Protein AF-K2FDL7-F1 (afdb_monomer_lite)

Organism: NCBI:txid1234023

Sequence (201 aa):
MDVLGNDSHKPDQVKKASNWLESILWTAKSRAAIILSDNFQSEIWYHGTPKIFDNFDVSKMNADNWVSKTSVLFFTRDKDFANDYTKINDFSLDELNEMWLRPNVRPVKLSYKNAWDFKKPEHRQLLFEKVLLSKFWNDPQDMPEAVRMTNMMLEHGSWRWIEPQFNFIKDLWFDAILFTEQWKENIAIFDDSQIKSIFSN

InterPro domains:
  IPR049522 ART-PolyVal-like domain [PF18760] (45-201)

Secondary structure (DSSP, 8-state):
-------TTHHHHHHHHHHHHHHHHHHHHHHH---------SS-EEEEEETT--S--TTGGGSSSSS-SS--EEEES-HHHHHHTTS-TTS-TTTTTSTTS-EEEEEEEE--S-EEETT-HHHHHHHHHHHHHHH-TT-SSSHHHHHHHHHHHHHTTBHHHHGGGHHHHHHTT-SEEEEEETTEEEEEES-GGGEEETT--

Foldseek 3Di:
DDDPPDPPPLPVVLVVLVVVLVVVLVVLVVVLPDDDDLPWDPAKKKAKDFPPCPALDLPVQCPDDDHDVASKGKIFSDQVVNQVVLPPPPDDPVVCPPNRSDIDMFIKTFDFDAAQELCDPVSLVQLLSLVCCVPPVPPPPCCPVVSVVLNVVSNQQECVSCVVRVVSSVVSSGQKYWGDDPNGIMMMGNDRVRIGTPPDD

pLDDT: mean 72.67, std 17.33, range [40.88, 95.62]

Radius of gyration: 20.98 Å; chains: 1; bounding box: 60×30×76 Å

Structure (mmCIF, N/CA/C/O backbone):
data_AF-K2FDL7-F1
#
_entry.id   AF-K2FDL7-F1
#
loop_
_atom_site.group_PDB
_atom_site.id
_atom_site.type_symbol
_atom_site.label_atom_id
_atom_site.label_alt_id
_atom_site.label_comp_id
_atom_site.label_asym_id
_atom_site.label_entity_id
_atom_site.label_seq_id
_atom_site.pdbx_PDB_ins_code
_atom_site.Cartn_x
_atom_site.Cartn_y
_atom_site.Cartn_z
_atom_site.occupancy
_atom_site.B_iso_or_equiv
_atom_site.auth_seq_id
_atom_site.auth_comp_id
_atom_site.auth_asym_id
_atom_site.auth_atom_id
_atom_site.pdbx_PDB_model_num
ATOM 1 N N . MET A 1 1 ? 21.419 -12.822 -53.078 1.00 41.38 1 MET A N 1
ATOM 2 C CA . MET A 1 1 ? 22.363 -11.879 -52.448 1.00 41.38 1 MET A CA 1
ATOM 3 C C . MET A 1 1 ? 21.817 -11.591 -51.072 1.00 41.38 1 MET A C 1
ATOM 5 O O . MET A 1 1 ? 20.805 -10.914 -50.956 1.00 41.38 1 MET A O 1
ATOM 9 N N . ASP A 1 2 ? 22.428 -12.235 -50.086 1.00 42.69 2 ASP A N 1
ATOM 10 C CA . ASP A 1 2 ? 22.115 -12.111 -48.670 1.00 42.69 2 ASP A CA 1
ATOM 11 C C . ASP A 1 2 ? 22.445 -10.712 -48.151 1.00 42.69 2 ASP A C 1
ATOM 13 O O . ASP A 1 2 ? 23.517 -10.178 -48.433 1.00 42.69 2 ASP A O 1
ATOM 17 N N . VAL A 1 3 ? 21.559 -10.167 -47.320 1.00 42.03 3 VAL A N 1
ATOM 18 C CA . VAL A 1 3 ? 21.929 -9.183 -46.297 1.00 42.03 3 VAL A CA 1
ATOM 19 C C . VAL A 1 3 ? 21.323 -9.668 -44.983 1.00 42.03 3 VAL A C 1
ATOM 21 O O . VAL A 1 3 ? 20.323 -9.150 -44.497 1.00 42.03 3 VAL A O 1
ATOM 24 N N . LEU A 1 4 ? 21.913 -10.726 -44.425 1.00 43.97 4 LEU A N 1
ATOM 25 C CA . LEU A 1 4 ? 21.738 -11.057 -43.015 1.00 43.97 4 LEU A CA 1
ATOM 26 C C . LEU A 1 4 ? 22.637 -10.106 -42.220 1.00 43.97 4 LEU A C 1
ATOM 28 O O . LEU A 1 4 ? 23.844 -10.314 -42.099 1.00 43.97 4 LEU A O 1
ATOM 32 N N . GLY A 1 5 ? 22.037 -9.013 -41.746 1.00 40.88 5 GLY A N 1
ATOM 33 C CA . GLY A 1 5 ? 22.653 -8.093 -40.799 1.00 40.88 5 GLY A CA 1
ATOM 34 C C . GLY A 1 5 ? 23.008 -8.843 -39.519 1.00 40.88 5 GLY A C 1
ATOM 35 O O . GLY A 1 5 ? 22.143 -9.365 -38.823 1.00 40.88 5 GLY A O 1
ATOM 36 N N . ASN A 1 6 ? 24.306 -8.937 -39.261 1.00 41.75 6 ASN A N 1
ATOM 37 C CA . ASN A 1 6 ? 24.894 -9.669 -38.154 1.00 41.75 6 ASN A CA 1
ATOM 38 C C . ASN A 1 6 ? 24.667 -8.890 -36.844 1.00 41.75 6 ASN A C 1
ATOM 40 O O . ASN A 1 6 ? 25.333 -7.890 -36.582 1.00 41.75 6 ASN A O 1
ATOM 44 N N . ASP A 1 7 ? 23.706 -9.336 -36.039 1.00 51.66 7 ASP A N 1
ATOM 45 C CA . ASP A 1 7 ? 23.207 -8.675 -34.824 1.00 51.66 7 ASP A CA 1
ATOM 46 C C . ASP A 1 7 ? 24.078 -9.002 -33.584 1.00 51.66 7 ASP A C 1
ATOM 48 O O . ASP A 1 7 ? 23.608 -9.388 -32.513 1.00 51.66 7 ASP A O 1
ATOM 52 N N . SER A 1 8 ? 25.401 -8.906 -33.743 1.00 47.59 8 SER A N 1
ATOM 53 C CA . SER A 1 8 ? 26.403 -9.390 -32.777 1.00 47.59 8 SER A CA 1
ATOM 54 C C . SER A 1 8 ? 26.629 -8.479 -31.559 1.00 47.59 8 SER A C 1
ATOM 56 O O . SER A 1 8 ? 27.447 -8.800 -30.702 1.00 47.59 8 SER A O 1
ATOM 58 N N . HIS A 1 9 ? 25.911 -7.356 -31.449 1.00 49.84 9 HIS A N 1
ATOM 59 C CA . HIS A 1 9 ? 26.095 -6.354 -30.384 1.00 49.84 9 HIS A CA 1
ATOM 60 C C . HIS A 1 9 ? 25.128 -6.497 -29.192 1.00 49.84 9 HIS A C 1
ATOM 62 O O . HIS A 1 9 ? 25.275 -5.801 -28.186 1.00 49.84 9 HIS A O 1
ATOM 68 N N . LYS A 1 10 ? 24.155 -7.411 -29.266 1.00 51.56 10 LYS A N 1
ATOM 69 C CA . LYS A 1 10 ? 23.151 -7.641 -28.210 1.00 51.56 10 LYS A CA 1
ATOM 70 C C . LYS A 1 10 ? 23.678 -8.338 -26.932 1.00 51.56 10 LYS A C 1
ATOM 72 O O . LYS A 1 10 ? 23.263 -7.932 -25.847 1.00 51.56 10 LYS A O 1
ATOM 77 N N . PRO A 1 11 ? 24.603 -9.322 -26.979 1.00 55.25 11 PRO A N 1
ATOM 78 C CA . PRO A 1 11 ? 24.988 -10.091 -25.784 1.00 55.25 11 PRO A CA 1
ATOM 79 C C . PRO A 1 11 ? 25.684 -9.269 -24.685 1.00 55.25 11 PRO A C 1
ATOM 81 O O . PRO A 1 11 ? 25.447 -9.483 -23.494 1.00 55.25 11 PRO A O 1
ATOM 84 N N . ASP A 1 12 ? 26.517 -8.298 -25.067 1.00 59.66 12 ASP A N 1
ATOM 85 C CA . ASP A 1 12 ? 27.322 -7.517 -24.117 1.00 59.66 12 ASP A CA 1
ATOM 86 C C . ASP A 1 12 ? 26.511 -6.456 -23.367 1.00 59.66 12 ASP A C 1
ATOM 88 O O . ASP A 1 12 ? 26.792 -6.164 -22.200 1.00 59.66 12 ASP A O 1
ATOM 92 N N . GLN A 1 13 ? 25.480 -5.894 -24.004 1.00 51.78 13 GLN A N 1
ATOM 93 C CA . GLN A 1 13 ? 24.564 -4.959 -23.348 1.00 51.78 13 GLN A CA 1
ATOM 94 C C . GLN A 1 13 ? 23.674 -5.679 -22.330 1.00 51.78 13 GLN A C 1
ATOM 96 O O . GLN A 1 13 ? 23.508 -5.196 -21.209 1.00 51.78 13 GLN A O 1
ATOM 101 N N . VAL A 1 14 ? 23.206 -6.882 -22.673 1.00 53.09 14 VAL A N 1
ATOM 102 C CA . VAL A 1 14 ? 22.419 -7.743 -21.779 1.00 53.09 14 VAL A CA 1
ATOM 103 C C . VAL A 1 14 ? 23.221 -8.136 -20.534 1.00 53.09 14 VAL A C 1
ATOM 105 O O . VAL A 1 14 ? 22.735 -8.017 -19.408 1.00 53.09 14 VAL A O 1
ATOM 108 N N . LYS A 1 15 ? 24.490 -8.530 -20.702 1.00 60.94 15 LYS A N 1
ATOM 109 C CA . LYS A 1 15 ? 25.363 -8.902 -19.579 1.00 60.94 15 LYS A CA 1
ATOM 110 C C . LYS A 1 15 ? 25.682 -7.719 -18.657 1.00 60.94 15 LYS A C 1
ATOM 112 O O . LYS A 1 15 ? 25.711 -7.880 -17.438 1.00 60.94 15 LYS A O 1
ATOM 117 N N . LYS A 1 16 ? 25.895 -6.521 -19.217 1.00 61.56 16 LYS A N 1
ATOM 118 C CA . LYS A 1 16 ? 26.116 -5.295 -18.428 1.00 61.56 16 LYS A CA 1
ATOM 119 C C . LYS A 1 16 ? 24.877 -4.892 -17.631 1.00 61.56 16 LYS A C 1
ATOM 121 O O . LYS A 1 16 ? 25.023 -4.577 -16.453 1.00 61.56 16 LYS A O 1
ATOM 126 N N . ALA A 1 17 ? 23.689 -4.956 -18.237 1.00 55.16 17 ALA A N 1
ATOM 127 C CA . ALA A 1 17 ? 22.432 -4.696 -17.540 1.00 55.16 17 ALA A CA 1
ATOM 128 C C . ALA A 1 17 ? 22.244 -5.678 -16.373 1.00 55.16 17 ALA A C 1
ATOM 130 O O . ALA A 1 17 ? 22.071 -5.249 -15.236 1.00 55.16 17 ALA A O 1
ATOM 131 N N . SER A 1 18 ? 22.398 -6.984 -16.625 1.00 58.03 18 SER A N 1
ATOM 132 C CA . SER A 1 18 ? 22.272 -8.027 -15.598 1.00 58.03 18 SER A CA 1
ATOM 133 C C . SER A 1 18 ? 23.229 -7.827 -14.414 1.00 58.03 18 SER A C 1
ATOM 135 O O . SER A 1 18 ? 22.808 -7.923 -13.267 1.00 58.03 18 SER A O 1
ATOM 137 N N . ASN A 1 19 ? 24.505 -7.516 -14.665 1.00 65.31 19 ASN A N 1
ATOM 138 C CA . ASN A 1 19 ? 25.492 -7.314 -13.596 1.00 65.31 19 ASN A CA 1
ATOM 139 C C . ASN A 1 19 ? 25.214 -6.052 -12.766 1.00 65.31 19 ASN A C 1
ATOM 141 O O . ASN A 1 19 ? 25.399 -6.045 -11.550 1.00 65.31 19 ASN A O 1
ATOM 145 N N . TRP A 1 20 ? 24.772 -4.979 -13.421 1.00 59.53 20 TRP A N 1
ATOM 146 C CA . TRP A 1 20 ? 24.376 -3.749 -12.744 1.00 59.53 20 TRP A CA 1
ATOM 147 C C . TRP A 1 20 ? 23.150 -3.976 -11.843 1.00 59.53 20 TRP A C 1
ATOM 149 O O . TRP A 1 20 ? 23.143 -3.543 -10.692 1.00 59.53 20 TRP A O 1
ATOM 159 N N . LEU A 1 21 ? 22.177 -4.765 -12.298 1.00 57.94 21 LEU A N 1
ATOM 160 C CA . LEU A 1 21 ? 21.000 -5.146 -11.513 1.00 57.94 21 LEU A CA 1
ATOM 161 C C . LEU A 1 21 ? 21.319 -6.006 -10.306 1.00 57.94 21 LEU A C 1
ATOM 163 O O . LEU A 1 21 ? 20.797 -5.743 -9.228 1.00 57.94 21 LEU A O 1
ATOM 167 N N . GLU A 1 22 ? 22.199 -6.991 -10.456 1.00 64.94 22 GLU A N 1
ATOM 168 C CA . GLU A 1 22 ? 22.668 -7.775 -9.314 1.00 64.94 22 GLU A CA 1
ATOM 169 C C . GLU A 1 22 ? 23.297 -6.866 -8.250 1.00 64.94 22 GLU A C 1
ATOM 171 O O . GLU A 1 22 ? 23.031 -7.033 -7.062 1.00 64.94 22 GLU A O 1
ATOM 176 N N . SER A 1 23 ? 24.035 -5.824 -8.654 1.00 63.81 23 SER A N 1
ATOM 177 C CA . SER A 1 23 ? 24.591 -4.849 -7.707 1.00 63.81 23 SER A CA 1
ATOM 178 C C . SER A 1 23 ? 23.522 -3.999 -7.001 1.00 63.81 23 SER A C 1
ATOM 180 O O . SER A 1 23 ? 23.633 -3.727 -5.801 1.00 63.81 23 SER A O 1
ATOM 182 N N . ILE A 1 24 ? 22.449 -3.628 -7.706 1.00 59.53 24 ILE A N 1
ATOM 183 C CA . ILE A 1 24 ? 21.331 -2.854 -7.150 1.00 59.53 24 ILE A CA 1
ATOM 184 C C . ILE A 1 24 ? 20.493 -3.718 -6.210 1.00 59.53 24 ILE A C 1
ATOM 186 O O . ILE A 1 24 ? 20.215 -3.309 -5.084 1.00 59.53 24 ILE A O 1
ATOM 190 N N . LEU A 1 25 ? 20.133 -4.929 -6.637 1.00 60.62 25 LEU A N 1
ATOM 191 C CA . LEU A 1 25 ? 19.381 -5.893 -5.839 1.00 60.62 25 LEU A CA 1
ATOM 192 C C . LEU A 1 25 ? 20.164 -6.309 -4.599 1.00 60.62 25 LEU A C 1
ATOM 194 O O . LEU A 1 25 ? 19.580 -6.417 -3.524 1.00 60.62 25 LEU A O 1
ATOM 198 N N . TRP A 1 26 ? 21.479 -6.494 -4.714 1.00 59.62 26 TRP A N 1
ATOM 199 C CA . TRP A 1 26 ? 22.345 -6.725 -3.564 1.00 59.62 26 TRP A CA 1
ATOM 200 C C . TRP A 1 26 ? 22.319 -5.534 -2.598 1.00 59.62 26 TRP A C 1
ATOM 202 O O . TRP A 1 26 ? 22.150 -5.725 -1.394 1.00 59.62 26 TRP A O 1
ATOM 212 N N . THR A 1 27 ? 22.387 -4.300 -3.104 1.00 56.34 27 THR A N 1
ATOM 213 C CA . THR A 1 27 ? 22.310 -3.084 -2.275 1.00 56.34 27 THR A CA 1
ATOM 214 C C . THR A 1 27 ? 20.944 -2.941 -1.589 1.00 56.34 27 THR A C 1
ATOM 216 O O . THR A 1 27 ? 20.883 -2.621 -0.402 1.00 56.34 27 THR A O 1
ATOM 219 N N . ALA A 1 28 ? 19.846 -3.227 -2.294 1.00 53.94 28 ALA A N 1
ATOM 220 C CA . ALA A 1 28 ? 18.489 -3.208 -1.747 1.00 53.94 28 ALA A CA 1
ATOM 221 C C . ALA A 1 28 ? 18.285 -4.300 -0.681 1.00 53.94 28 ALA A C 1
ATOM 223 O O . ALA A 1 28 ? 17.832 -4.003 0.424 1.00 53.94 28 ALA A O 1
ATOM 224 N N . LYS A 1 29 ? 18.722 -5.538 -0.955 1.00 55.38 29 LYS A N 1
ATOM 225 C CA . LYS A 1 29 ? 18.723 -6.651 0.013 1.00 55.38 29 LYS A CA 1
ATOM 226 C C . LYS A 1 29 ? 19.522 -6.316 1.270 1.00 55.38 29 LYS A C 1
ATOM 228 O O . LYS A 1 29 ? 19.072 -6.596 2.377 1.00 55.38 29 LYS A O 1
ATOM 233 N N . SER A 1 30 ? 20.675 -5.670 1.107 1.00 53.66 30 SER A N 1
ATOM 234 C CA . SER A 1 30 ? 21.537 -5.257 2.222 1.00 53.66 30 SER A CA 1
ATOM 235 C C . SER A 1 30 ? 20.867 -4.218 3.128 1.00 53.66 30 SER A C 1
ATOM 237 O O . SER A 1 30 ? 21.179 -4.150 4.313 1.00 53.66 30 SER A O 1
ATOM 239 N N . ARG A 1 31 ? 19.926 -3.426 2.595 1.00 50.62 31 ARG A N 1
ATOM 240 C CA . ARG A 1 31 ? 19.127 -2.458 3.366 1.00 50.62 31 ARG A CA 1
ATOM 241 C C . ARG A 1 31 ? 17.878 -3.077 4.001 1.00 50.62 31 ARG A C 1
ATOM 243 O O . ARG A 1 31 ? 17.450 -2.605 5.047 1.00 50.62 31 ARG A O 1
ATOM 250 N N . ALA A 1 32 ? 17.322 -4.131 3.401 1.00 48.72 32 ALA A N 1
ATOM 251 C CA . ALA A 1 32 ? 16.136 -4.832 3.900 1.00 48.72 32 ALA A CA 1
ATOM 252 C C . ALA A 1 32 ? 16.423 -5.774 5.089 1.00 48.72 32 ALA A C 1
ATOM 254 O O . ALA A 1 32 ? 15.502 -6.161 5.807 1.00 48.72 32 ALA A O 1
ATOM 255 N N . ALA A 1 33 ? 17.689 -6.126 5.340 1.00 42.91 33 ALA A N 1
ATOM 256 C CA . ALA A 1 33 ? 18.106 -6.962 6.465 1.00 42.91 33 ALA A CA 1
ATOM 257 C C . ALA A 1 33 ? 18.072 -6.203 7.813 1.00 42.91 33 ALA A C 1
ATOM 259 O O . ALA A 1 33 ? 19.100 -5.998 8.454 1.00 42.91 33 ALA A O 1
ATOM 260 N N . ILE A 1 34 ? 16.882 -5.789 8.263 1.00 43.78 34 ILE A N 1
ATOM 261 C CA . ILE A 1 34 ? 16.639 -5.301 9.628 1.00 43.78 34 ILE A CA 1
ATOM 262 C C . ILE A 1 34 ? 15.552 -6.165 10.285 1.00 43.78 34 ILE A C 1
ATOM 264 O O . ILE A 1 34 ? 14.355 -6.060 10.007 1.00 43.78 34 ILE A O 1
ATOM 268 N N . ILE A 1 35 ? 16.028 -7.025 11.186 1.00 47.72 35 ILE A N 1
ATOM 269 C CA . ILE A 1 35 ? 15.335 -8.058 11.971 1.00 47.72 35 ILE A CA 1
ATOM 270 C C . ILE A 1 35 ? 14.056 -7.542 12.651 1.00 47.72 35 ILE A C 1
ATOM 272 O O . ILE A 1 35 ? 14.032 -6.442 13.203 1.00 47.72 35 ILE A O 1
ATOM 276 N N . LEU A 1 36 ? 12.988 -8.346 12.564 1.00 41.00 36 LEU A N 1
ATOM 277 C CA . LEU A 1 36 ? 11.640 -8.198 13.139 1.00 41.00 36 LEU A CA 1
ATOM 278 C C . LEU A 1 36 ? 11.663 -7.729 14.607 1.00 41.00 36 LEU A C 1
ATOM 280 O O . LEU A 1 36 ? 12.197 -8.407 15.477 1.00 41.00 36 LEU A O 1
ATOM 284 N N . SER A 1 37 ? 11.065 -6.568 14.862 1.00 44.28 37 SER A N 1
ATOM 285 C CA . SER A 1 37 ? 10.630 -6.136 16.191 1.00 44.28 37 SER A CA 1
ATOM 286 C C . SER A 1 37 ? 9.209 -5.604 16.027 1.00 44.28 37 SER A C 1
ATOM 288 O O . SER A 1 37 ? 8.916 -5.016 14.982 1.00 44.28 37 SER A O 1
ATOM 290 N N . ASP A 1 38 ? 8.356 -5.810 17.031 1.00 53.94 38 ASP A N 1
ATOM 291 C CA . ASP A 1 38 ? 6.939 -5.410 17.080 1.00 53.94 38 ASP A CA 1
ATOM 292 C C . ASP A 1 38 ? 6.757 -3.880 17.135 1.00 53.94 38 ASP A C 1
ATOM 294 O O . ASP A 1 38 ? 6.169 -3.312 18.055 1.00 53.94 38 ASP A O 1
ATOM 298 N N . ASN A 1 39 ? 7.287 -3.172 16.142 1.00 67.56 39 ASN A N 1
ATOM 299 C CA . ASN A 1 39 ? 7.226 -1.723 16.043 1.00 67.56 39 ASN A CA 1
ATOM 300 C C . ASN A 1 39 ? 5.982 -1.348 15.241 1.00 67.56 39 ASN A C 1
ATOM 302 O O . ASN A 1 39 ? 6.061 -0.956 14.075 1.00 67.56 39 ASN A O 1
ATOM 306 N N . PHE A 1 40 ? 4.811 -1.529 15.848 1.00 75.56 40 PHE A N 1
ATOM 307 C CA . PHE A 1 40 ? 3.584 -0.960 15.306 1.00 75.56 40 PHE A CA 1
ATOM 308 C C . PHE A 1 40 ? 3.697 0.564 15.294 1.00 75.56 40 PHE A C 1
ATOM 310 O O . PHE A 1 40 ? 4.083 1.181 16.290 1.00 75.56 40 PHE A O 1
ATOM 317 N N . GLN A 1 41 ? 3.338 1.167 14.165 1.00 80.75 41 GLN A N 1
ATOM 318 C CA . GLN A 1 41 ? 3.227 2.611 14.040 1.00 80.75 41 GLN A CA 1
ATOM 319 C C . GLN A 1 41 ? 2.191 3.125 15.053 1.00 80.75 41 GLN A C 1
ATOM 321 O O . GLN A 1 41 ? 1.204 2.452 15.367 1.00 80.75 41 GLN A O 1
ATOM 326 N N . SER A 1 42 ? 2.423 4.322 15.597 1.00 80.50 42 SER A N 1
ATOM 327 C CA . SER A 1 42 ? 1.514 4.940 16.575 1.00 80.50 42 SER A CA 1
ATOM 328 C C . SER A 1 42 ? 0.179 5.361 15.958 1.00 80.50 42 SER A C 1
ATOM 330 O O . SER A 1 42 ? -0.820 5.489 16.666 1.00 80.50 42 SER A O 1
ATOM 332 N N . GLU A 1 43 ? 0.172 5.570 14.646 1.00 89.38 43 GLU A N 1
ATOM 333 C CA . GLU A 1 43 ? -0.977 6.014 13.874 1.00 89.38 43 GLU A CA 1
ATOM 334 C C . GLU A 1 43 ? -2.069 4.944 13.785 1.00 89.38 43 GLU A C 1
ATOM 336 O O . GLU A 1 43 ? -1.798 3.748 13.651 1.00 89.38 43 GLU A O 1
ATOM 341 N N . ILE A 1 44 ? -3.322 5.402 13.813 1.00 92.25 44 ILE A N 1
ATOM 342 C CA . ILE A 1 44 ? -4.494 4.557 13.589 1.00 92.25 44 ILE A CA 1
ATOM 343 C C . ILE A 1 44 ? -4.857 4.615 12.111 1.00 92.25 44 ILE A C 1
ATOM 345 O O . ILE A 1 44 ? -5.002 5.692 11.532 1.00 92.25 44 ILE A O 1
ATOM 349 N N . TRP A 1 45 ? -5.052 3.436 11.541 1.00 94.88 45 TRP A N 1
ATOM 350 C CA . TRP A 1 45 ? -5.514 3.230 10.180 1.00 94.88 45 TRP A CA 1
ATOM 351 C C . TRP A 1 45 ? -6.869 2.529 10.188 1.00 94.88 45 TRP A C 1
ATOM 353 O O . TRP A 1 45 ? -7.250 1.915 11.182 1.00 94.88 45 TRP A O 1
ATOM 363 N N . TYR A 1 46 ? -7.598 2.604 9.083 1.00 93.56 46 TYR A N 1
ATOM 364 C CA . TYR A 1 46 ? -8.934 2.041 8.940 1.00 93.56 46 TYR A CA 1
ATOM 365 C C . TYR A 1 46 ? -8.996 1.105 7.740 1.00 93.56 46 TYR A C 1
ATOM 367 O O . TYR A 1 46 ? -8.556 1.461 6.648 1.00 93.56 46 TYR A O 1
ATOM 375 N N . HIS A 1 47 ? -9.583 -0.070 7.950 1.00 91.00 47 HIS A N 1
ATOM 376 C CA . HIS A 1 47 ? -9.938 -1.014 6.897 1.00 91.00 47 HIS A CA 1
ATOM 377 C C . HIS A 1 47 ? -11.455 -1.113 6.780 1.00 91.00 47 HIS A C 1
ATOM 379 O O . HIS A 1 47 ? -12.139 -1.329 7.784 1.00 91.00 47 HIS A O 1
ATOM 385 N N . GLY A 1 48 ? -11.971 -0.960 5.565 1.00 85.81 48 GLY A N 1
ATOM 386 C CA . GLY A 1 48 ? -13.365 -1.236 5.250 1.00 85.81 48 GLY A CA 1
ATOM 387 C C . GLY A 1 48 ? -13.544 -2.705 4.878 1.00 85.81 48 GLY A C 1
ATOM 388 O O . GLY A 1 48 ? -12.873 -3.191 3.976 1.00 85.81 48 GLY A O 1
ATOM 389 N N . THR A 1 49 ? -14.443 -3.414 5.558 1.00 76.06 49 THR A N 1
ATOM 390 C CA . THR A 1 49 ? -14.741 -4.822 5.277 1.00 76.06 49 THR A CA 1
ATOM 391 C C . THR A 1 49 ? -16.199 -5.173 5.604 1.00 76.06 49 THR A C 1
ATOM 393 O O . THR A 1 49 ? -16.826 -4.466 6.397 1.00 76.06 49 THR A O 1
ATOM 396 N N . PRO A 1 50 ? -16.786 -6.241 5.038 1.00 67.12 50 PRO A N 1
ATOM 397 C CA . PRO A 1 50 ? -18.056 -6.781 5.519 1.00 67.12 50 PRO A CA 1
ATOM 398 C C . PRO A 1 50 ? -17.935 -7.345 6.942 1.00 67.12 50 PRO A C 1
ATOM 400 O O . PRO A 1 50 ? -16.877 -7.813 7.363 1.00 67.12 50 PRO A O 1
ATOM 403 N N . LYS A 1 51 ? -19.039 -7.366 7.696 1.00 65.00 51 LYS A N 1
ATOM 404 C CA . LYS A 1 51 ? -19.055 -7.819 9.100 1.00 65.00 51 LYS A CA 1
ATOM 405 C C . LYS A 1 51 ? -18.506 -9.241 9.326 1.00 65.00 51 LYS A C 1
ATOM 407 O O . LYS A 1 51 ? -17.985 -9.496 10.404 1.00 65.00 51 LYS A O 1
ATOM 412 N N . ILE A 1 52 ? -18.606 -10.138 8.343 1.00 60.41 52 ILE A N 1
ATOM 413 C CA . ILE A 1 52 ? -18.128 -11.534 8.436 1.00 60.41 52 ILE A CA 1
ATOM 414 C C . ILE A 1 52 ? -16.604 -11.696 8.371 1.00 60.41 52 ILE A C 1
ATOM 416 O O . ILE A 1 52 ? -16.089 -12.776 8.658 1.00 60.41 52 ILE A O 1
ATOM 420 N N . PHE A 1 53 ? -15.870 -10.647 8.003 1.00 61.81 53 PHE A N 1
ATOM 421 C CA . PHE A 1 53 ? -14.412 -10.675 7.998 1.00 61.81 53 PHE A CA 1
ATOM 422 C C . PHE A 1 53 ? -13.888 -10.401 9.409 1.00 61.81 53 PHE A C 1
ATOM 424 O O . PHE A 1 53 ? -13.542 -9.276 9.778 1.00 61.81 53 PHE A O 1
ATOM 431 N N . ASP A 1 54 ? -13.877 -11.456 10.230 1.00 60.25 54 ASP A N 1
ATOM 432 C CA . ASP A 1 54 ? -13.451 -11.356 11.625 1.00 60.25 54 ASP A CA 1
ATOM 433 C C . ASP A 1 54 ? -11.936 -11.308 11.806 1.00 60.25 54 ASP A C 1
ATOM 435 O O . ASP A 1 54 ? -11.466 -10.673 12.752 1.00 60.25 54 ASP A O 1
ATOM 439 N N . ASN A 1 55 ? -11.177 -11.854 10.857 1.00 65.75 55 ASN A N 1
ATOM 440 C CA . ASN A 1 55 ? -9.720 -11.837 10.867 1.00 65.75 55 ASN A CA 1
ATOM 441 C C . ASN A 1 55 ? -9.189 -11.215 9.574 1.00 65.75 55 ASN A C 1
ATOM 443 O O . ASN A 1 55 ? -9.735 -11.446 8.495 1.00 65.75 55 ASN A O 1
ATOM 447 N N . PHE A 1 56 ? -8.112 -10.439 9.692 1.00 70.94 56 PHE A N 1
ATOM 448 C CA . PHE A 1 56 ? -7.271 -10.074 8.557 1.00 70.94 56 PHE A CA 1
ATOM 449 C C . PHE A 1 56 ? -6.558 -11.356 8.129 1.00 70.94 56 PHE A C 1
ATOM 451 O O . PHE A 1 56 ? -5.532 -11.687 8.692 1.00 70.94 56 PHE A O 1
ATOM 458 N N . ASP A 1 57 ? -7.176 -12.152 7.263 1.00 68.12 57 ASP A N 1
ATOM 459 C CA . ASP A 1 57 ? -6.590 -13.396 6.764 1.00 68.12 57 ASP A CA 1
ATOM 460 C C . ASP A 1 57 ? -6.444 -13.264 5.252 1.00 68.12 57 ASP A C 1
ATOM 462 O O . ASP A 1 57 ? -7.379 -13.520 4.484 1.00 68.12 57 ASP A O 1
ATOM 466 N N . VAL A 1 58 ? -5.263 -12.809 4.829 1.00 63.28 58 VAL A N 1
ATOM 467 C CA . VAL A 1 58 ? -4.955 -12.589 3.406 1.00 63.28 58 VAL A CA 1
ATOM 468 C C . VAL A 1 58 ? -4.925 -13.890 2.610 1.00 63.28 58 VAL A C 1
ATOM 470 O O . VAL A 1 58 ? -5.077 -13.867 1.388 1.00 63.28 58 VAL A O 1
ATOM 473 N N . SER A 1 59 ? -4.747 -15.034 3.281 1.00 59.72 59 SER A N 1
ATOM 474 C CA . SER A 1 59 ? -4.694 -16.347 2.636 1.00 59.72 59 SER A CA 1
ATOM 475 C C . SER A 1 59 ? -6.079 -16.831 2.198 1.00 59.72 59 SER A C 1
ATOM 477 O O . SER A 1 59 ? -6.208 -17.492 1.167 1.00 59.72 59 SER A O 1
ATOM 479 N N . LYS A 1 60 ? -7.130 -16.431 2.926 1.00 54.41 60 LYS A N 1
ATOM 480 C CA . LYS A 1 60 ? -8.531 -16.767 2.622 1.00 54.41 60 LYS A CA 1
ATOM 481 C C . LYS A 1 60 ? -9.173 -15.884 1.555 1.00 54.41 60 LYS A C 1
ATOM 483 O O . LYS A 1 60 ? -10.248 -16.221 1.069 1.00 54.41 60 LYS A O 1
ATOM 488 N N . MET A 1 61 ? -8.518 -14.796 1.148 1.00 54.72 61 MET A N 1
ATOM 489 C CA . MET A 1 61 ? -8.999 -13.916 0.072 1.00 54.72 61 MET A CA 1
ATOM 490 C C . MET A 1 61 ? -8.790 -14.497 -1.343 1.00 54.72 61 MET A C 1
ATOM 492 O O . MET A 1 61 ? -9.237 -13.900 -2.314 1.00 54.72 61 MET A O 1
ATOM 496 N N . ASN A 1 62 ? -8.164 -15.674 -1.476 1.00 46.53 62 ASN A N 1
ATOM 497 C CA . ASN A 1 62 ? -7.822 -16.305 -2.761 1.00 46.53 62 ASN A CA 1
ATOM 498 C C . ASN A 1 62 ? -8.866 -17.300 -3.318 1.00 46.53 62 ASN A C 1
ATOM 500 O O . ASN A 1 62 ? -8.530 -18.114 -4.176 1.00 46.53 62 ASN A O 1
ATOM 504 N N . ALA A 1 63 ? -10.122 -17.263 -2.870 1.00 42.00 63 ALA A N 1
ATOM 505 C CA . ALA A 1 63 ? -11.144 -18.204 -3.331 1.00 42.00 63 ALA A CA 1
ATOM 506 C C . ALA A 1 63 ? -12.125 -17.547 -4.320 1.00 42.00 63 ALA A C 1
ATOM 508 O O . ALA A 1 63 ? -13.132 -16.962 -3.934 1.00 42.00 63 ALA A O 1
ATOM 509 N N . ASP A 1 64 ? -11.794 -17.665 -5.605 1.00 44.31 64 ASP A N 1
ATOM 510 C CA . ASP A 1 64 ? -12.683 -17.663 -6.778 1.00 44.31 64 ASP A CA 1
ATOM 511 C C . ASP A 1 64 ? -13.609 -16.479 -7.074 1.00 44.31 64 ASP A C 1
ATOM 513 O O . ASP A 1 64 ? -14.158 -16.455 -8.171 1.00 44.31 64 ASP A O 1
ATOM 517 N N . ASN A 1 65 ? -13.778 -15.475 -6.214 1.00 45.59 65 ASN A N 1
ATOM 518 C CA . ASN A 1 65 ? -14.740 -14.413 -6.490 1.00 45.59 65 ASN A CA 1
ATOM 519 C C . ASN A 1 65 ? -14.401 -13.088 -5.771 1.00 45.59 65 ASN A C 1
ATOM 521 O O . ASN A 1 65 ? -14.463 -12.982 -4.552 1.00 45.59 65 ASN A O 1
ATOM 525 N N . TRP A 1 66 ? -14.117 -12.061 -6.583 1.00 41.44 66 TRP A N 1
ATOM 526 C CA . TRP A 1 66 ? -14.277 -10.621 -6.301 1.00 41.44 66 TRP A CA 1
ATOM 527 C C . TRP A 1 66 ? -13.225 -9.845 -5.497 1.00 41.44 66 TRP A C 1
ATOM 529 O O . TRP A 1 66 ? -13.301 -8.618 -5.482 1.00 41.44 66 TRP A O 1
ATOM 539 N N . VAL A 1 67 ? -12.194 -10.470 -4.931 1.00 43.81 67 VAL A N 1
ATOM 540 C CA . VAL A 1 67 ? -11.073 -9.729 -4.318 1.00 43.81 67 VAL A CA 1
ATOM 541 C C . VAL A 1 67 ? -9.783 -10.119 -5.026 1.00 43.81 67 VAL A C 1
ATOM 543 O O . VAL A 1 67 ? -9.601 -11.275 -5.401 1.00 43.81 67 VAL A O 1
ATOM 546 N N . SER A 1 68 ? -8.962 -9.118 -5.340 1.00 46.41 68 SER A N 1
ATOM 547 C CA . SER A 1 68 ? -7.807 -9.203 -6.232 1.00 46.41 68 SER A CA 1
ATOM 548 C C . SER A 1 68 ? -6.972 -10.469 -5.998 1.00 46.41 68 SER A C 1
ATOM 550 O O . SER A 1 68 ? -6.735 -10.877 -4.864 1.00 46.41 68 SER A O 1
ATOM 552 N N . LYS A 1 69 ? -6.433 -11.058 -7.078 1.00 48.69 69 LYS A N 1
ATOM 553 C CA . LYS A 1 69 ? -5.453 -12.176 -7.060 1.00 48.69 69 LYS A CA 1
ATOM 554 C C . LYS A 1 69 ? -4.143 -11.845 -6.314 1.00 48.69 69 LYS A C 1
ATOM 556 O O . LYS A 1 69 ? -3.123 -12.510 -6.489 1.00 48.69 69 LYS A O 1
ATOM 561 N N . THR A 1 70 ? -4.130 -10.760 -5.558 1.00 56.12 70 THR A N 1
ATOM 562 C CA . THR A 1 70 ? -3.005 -10.194 -4.851 1.00 56.12 70 THR A CA 1
ATOM 563 C C . THR A 1 70 ? -3.339 -10.204 -3.364 1.00 56.12 70 THR A C 1
ATOM 565 O O . THR A 1 70 ? -4.212 -9.481 -2.902 1.00 56.12 70 THR A O 1
ATOM 568 N N . SER A 1 71 ? -2.636 -11.046 -2.606 1.00 70.75 71 SER A N 1
ATOM 569 C CA . SER A 1 71 ? -2.729 -11.129 -1.143 1.00 70.75 71 SER A CA 1
ATOM 570 C C . SER A 1 71 ? -2.213 -9.834 -0.506 1.00 70.75 71 SER A C 1
ATOM 572 O O . SER A 1 71 ? -1.031 -9.748 -0.152 1.00 70.75 71 SER A O 1
ATOM 574 N N . VAL A 1 72 ? -3.056 -8.798 -0.477 1.00 83.00 72 VAL A N 1
ATOM 575 C CA . VAL A 1 72 ? -2.778 -7.478 0.098 1.00 83.00 72 VAL A CA 1
ATOM 576 C C . VA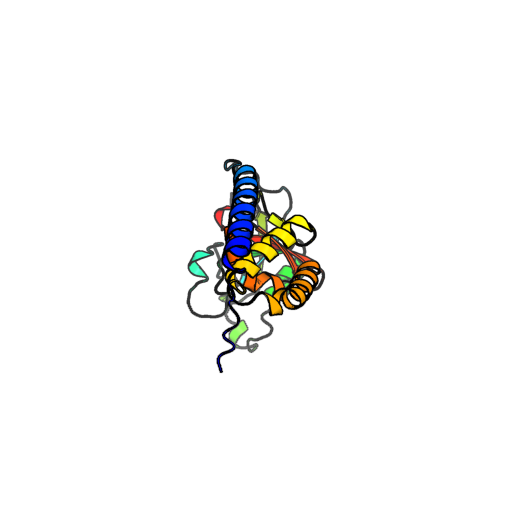L A 1 72 ? -4.024 -6.950 0.814 1.00 83.00 72 VAL A C 1
ATOM 578 O O . VAL A 1 72 ? -5.146 -7.180 0.367 1.00 83.00 72 VAL A O 1
ATOM 581 N N . LEU A 1 73 ? -3.835 -6.219 1.911 1.00 87.94 73 LEU A N 1
ATOM 582 C CA . LEU A 1 73 ? -4.910 -5.547 2.644 1.00 87.94 73 LEU A CA 1
ATOM 583 C C . LEU A 1 73 ? -4.744 -4.041 2.586 1.00 87.94 73 LEU A C 1
ATOM 585 O O . LEU A 1 73 ? -3.636 -3.527 2.695 1.00 87.94 73 LEU A O 1
ATOM 589 N N . PHE A 1 74 ? -5.863 -3.345 2.455 1.00 90.00 74 PHE A N 1
ATOM 590 C CA . PHE A 1 74 ? -5.911 -1.919 2.178 1.00 90.00 74 PHE A CA 1
ATOM 591 C C . PHE A 1 74 ? -6.313 -1.138 3.408 1.00 90.00 74 PHE A C 1
ATOM 593 O O . PHE A 1 74 ? -7.288 -1.485 4.079 1.00 90.00 74 PHE A O 1
ATOM 600 N N . PHE A 1 75 ? -5.619 -0.037 3.647 1.00 93.75 75 PHE A N 1
ATOM 601 C CA . PHE A 1 75 ? -5.888 0.824 4.777 1.00 93.75 75 PHE A CA 1
ATOM 602 C C . PHE A 1 75 ? -5.794 2.290 4.392 1.00 93.75 75 PHE A C 1
ATOM 604 O O . PHE A 1 75 ? -4.981 2.700 3.564 1.00 93.75 75 PHE A O 1
ATOM 611 N N . THR A 1 76 ? -6.605 3.094 5.061 1.00 94.81 76 THR A N 1
ATOM 612 C CA . THR A 1 76 ? -6.630 4.545 4.911 1.00 94.81 76 THR A CA 1
ATOM 613 C C . THR A 1 76 ? -6.590 5.213 6.278 1.00 94.81 76 THR A C 1
ATOM 615 O O . THR A 1 76 ? -6.995 4.621 7.279 1.00 94.81 76 THR A O 1
ATOM 618 N N . ARG A 1 77 ? -6.122 6.459 6.345 1.00 94.31 77 ARG A N 1
ATOM 619 C CA . ARG A 1 77 ? -6.282 7.288 7.552 1.00 94.31 77 ARG A CA 1
ATOM 620 C C . ARG A 1 77 ? -7.666 7.936 7.631 1.00 94.31 77 ARG A C 1
ATOM 622 O O . ARG A 1 77 ? -8.045 8.442 8.684 1.00 94.31 77 ARG A O 1
ATOM 629 N N . ASP A 1 78 ? -8.414 7.930 6.533 1.00 93.81 78 ASP A N 1
ATOM 630 C CA . ASP A 1 78 ? -9.725 8.555 6.433 1.00 93.81 78 ASP A CA 1
ATOM 631 C C . ASP A 1 78 ? -10.828 7.525 6.718 1.00 93.81 78 ASP A C 1
ATOM 633 O O . ASP A 1 78 ? -11.124 6.641 5.914 1.00 93.81 78 ASP A O 1
ATOM 637 N N . LYS A 1 79 ? -11.433 7.618 7.904 1.00 91.94 79 LYS A N 1
ATOM 638 C CA . LYS A 1 79 ? -12.484 6.691 8.337 1.00 91.94 79 LYS A CA 1
ATOM 639 C C . LYS A 1 79 ? -13.690 6.698 7.393 1.00 91.94 79 LYS A C 1
ATOM 641 O O . LYS A 1 79 ? -14.281 5.641 7.172 1.00 91.94 79 LYS A O 1
ATOM 646 N N . ASP A 1 80 ? -14.060 7.862 6.868 1.00 90.50 80 ASP A N 1
ATOM 647 C CA . ASP A 1 80 ? -15.230 7.991 6.003 1.00 90.50 80 ASP A CA 1
ATOM 648 C C . ASP A 1 80 ? -14.934 7.387 4.632 1.00 90.50 80 ASP A C 1
ATOM 650 O O . ASP A 1 80 ? -15.758 6.641 4.110 1.00 90.50 80 ASP A O 1
ATOM 654 N N . PHE A 1 81 ? -13.708 7.563 4.130 1.00 89.81 81 PHE A N 1
ATOM 655 C CA . PHE A 1 81 ? -13.234 6.854 2.942 1.00 89.81 81 PHE A CA 1
ATOM 656 C C . PHE A 1 81 ? -13.285 5.328 3.125 1.00 89.81 81 PHE A C 1
ATOM 658 O O . PHE A 1 81 ? -13.825 4.623 2.276 1.00 89.81 81 PHE A O 1
ATOM 665 N N . ALA A 1 82 ? -12.801 4.801 4.258 1.00 89.69 82 ALA A N 1
ATOM 666 C CA . ALA A 1 82 ? -12.902 3.368 4.556 1.00 89.69 82 ALA A CA 1
ATOM 667 C C . ALA A 1 82 ? -14.361 2.893 4.579 1.00 89.69 82 ALA A C 1
ATOM 669 O O . ALA A 1 82 ? -14.670 1.814 4.080 1.00 89.69 82 ALA A O 1
ATOM 670 N N . ASN A 1 83 ? -15.256 3.699 5.154 1.00 86.62 83 ASN A N 1
ATOM 671 C CA . ASN A 1 83 ? -16.683 3.411 5.213 1.00 86.62 83 ASN A CA 1
ATOM 672 C C . ASN A 1 83 ? -17.317 3.403 3.818 1.00 86.62 83 ASN A C 1
ATOM 674 O O . ASN A 1 83 ? -18.111 2.519 3.513 1.00 86.62 83 ASN A O 1
ATOM 678 N N . ASP A 1 84 ? -16.954 4.346 2.956 1.00 83.19 84 ASP A N 1
ATOM 679 C CA . ASP A 1 84 ? -17.477 4.427 1.594 1.00 83.19 84 ASP A CA 1
ATOM 680 C C . ASP A 1 84 ? -17.107 3.192 0.768 1.00 83.19 84 ASP A C 1
ATOM 682 O O . ASP A 1 84 ? -17.960 2.664 0.062 1.00 83.19 84 ASP A O 1
ATOM 686 N N . TYR A 1 85 ? -15.904 2.640 0.955 1.00 76.06 85 TYR A N 1
ATOM 687 C CA . TYR A 1 85 ? -15.490 1.383 0.313 1.00 76.06 85 TYR A CA 1
ATOM 688 C C . TYR A 1 85 ? -16.271 0.150 0.779 1.00 76.06 85 TYR A C 1
ATOM 690 O O . TYR A 1 85 ? -16.269 -0.873 0.101 1.00 76.06 85 TYR A O 1
ATOM 698 N N . THR A 1 86 ? -16.960 0.233 1.918 1.00 73.38 86 THR A N 1
ATOM 699 C CA . THR A 1 86 ? -17.851 -0.841 2.381 1.00 73.38 86 THR A CA 1
ATOM 700 C C . THR A 1 86 ? -19.286 -0.697 1.898 1.00 73.38 86 THR A C 1
ATOM 702 O O . THR A 1 86 ? -20.060 -1.649 1.993 1.00 73.38 86 THR A O 1
ATOM 705 N N . LYS A 1 87 ? -19.660 0.477 1.379 1.00 69.19 87 LYS A N 1
ATOM 706 C CA . LYS A 1 87 ? -20.961 0.703 0.754 1.00 69.19 87 LYS A CA 1
ATOM 707 C C . LYS A 1 87 ? -20.887 0.069 -0.624 1.00 69.19 87 LYS A C 1
ATOM 709 O O . LYS A 1 87 ? -20.367 0.656 -1.567 1.00 69.19 87 LYS A O 1
ATOM 714 N N . ILE A 1 88 ? -21.319 -1.181 -0.716 1.00 58.09 88 ILE A N 1
ATOM 715 C CA . ILE A 1 88 ? -21.258 -1.910 -1.972 1.00 58.09 88 ILE A CA 1
ATOM 716 C C . ILE A 1 88 ? -22.162 -1.191 -2.981 1.00 58.09 88 ILE A C 1
ATOM 718 O O . ILE A 1 88 ? -23.379 -1.187 -2.828 1.00 58.09 88 ILE A O 1
ATOM 722 N N . ASN A 1 89 ? -21.559 -0.554 -3.985 1.00 50.84 89 ASN A N 1
ATOM 723 C CA . ASN A 1 89 ? -22.277 0.207 -5.013 1.00 50.84 89 ASN A CA 1
ATOM 724 C C . ASN A 1 89 ? -22.948 -0.692 -6.071 1.00 50.84 89 ASN A C 1
ATOM 726 O O . ASN A 1 89 ? -23.614 -0.166 -6.957 1.00 50.84 89 ASN A O 1
ATOM 730 N N . ASP A 1 90 ? -22.764 -2.015 -5.987 1.00 49.91 90 ASP A N 1
ATOM 731 C CA . ASP A 1 90 ? -23.038 -2.960 -7.083 1.00 49.91 90 ASP A CA 1
ATOM 732 C C . ASP A 1 90 ? -23.984 -4.122 -6.716 1.00 49.91 90 ASP A C 1
ATOM 734 O O . ASP A 1 90 ? -24.261 -4.972 -7.558 1.00 49.91 90 ASP A O 1
ATOM 738 N N . PHE A 1 91 ? -24.514 -4.169 -5.486 1.00 50.56 91 PHE A N 1
ATOM 739 C CA . PHE A 1 91 ? -25.546 -5.147 -5.113 1.00 50.56 91 PHE A CA 1
ATOM 740 C C . PHE A 1 91 ? -26.922 -4.495 -5.065 1.00 50.56 91 PHE A C 1
ATOM 742 O O . PHE A 1 91 ? -27.086 -3.350 -4.633 1.00 50.56 91 PHE A O 1
ATOM 749 N N . SER A 1 92 ? -27.930 -5.247 -5.501 1.00 52.72 92 SER A N 1
ATOM 750 C CA . SER A 1 92 ? -29.320 -4.841 -5.327 1.00 52.72 92 SER A CA 1
ATOM 751 C C . SER A 1 92 ? -29.623 -4.679 -3.829 1.00 52.72 92 SER A C 1
ATOM 753 O O . SER A 1 92 ? -29.121 -5.431 -2.993 1.00 52.72 92 SER A O 1
ATOM 755 N N . LEU A 1 93 ? -30.444 -3.685 -3.467 1.00 52.31 93 LEU A N 1
ATOM 756 C CA . LEU A 1 93 ? -30.846 -3.416 -2.074 1.00 52.31 93 LEU A CA 1
ATOM 757 C C . LEU A 1 93 ? -31.421 -4.652 -1.350 1.00 52.31 93 LEU A C 1
ATOM 759 O O . LEU A 1 93 ? -31.374 -4.707 -0.121 1.00 52.31 93 LEU A O 1
ATOM 763 N N . ASP A 1 94 ? -31.916 -5.641 -2.098 1.00 54.31 94 ASP A N 1
ATOM 764 C CA . ASP A 1 94 ? -32.477 -6.882 -1.566 1.00 54.31 94 ASP A CA 1
ATOM 765 C C . ASP A 1 94 ? -31.404 -7.854 -1.033 1.00 54.31 94 ASP A C 1
ATOM 767 O O . ASP A 1 94 ? -31.656 -8.541 -0.044 1.00 54.31 94 ASP A O 1
ATOM 771 N N . GLU A 1 95 ? -30.185 -7.853 -1.584 1.00 53.28 95 GLU A N 1
ATOM 772 C CA . GLU A 1 95 ? -29.059 -8.673 -1.093 1.00 53.28 95 GLU A CA 1
ATOM 773 C C . GLU A 1 95 ? -28.383 -8.042 0.140 1.00 53.28 95 GLU A C 1
ATOM 775 O O . GLU A 1 95 ? -27.901 -8.739 1.031 1.00 53.28 95 GLU A O 1
ATOM 780 N N . LEU A 1 96 ? -28.425 -6.710 0.267 1.00 52.25 96 LEU A N 1
ATOM 781 C CA . LEU A 1 96 ? -27.858 -5.961 1.401 1.00 52.25 96 LEU A CA 1
ATOM 782 C C . LEU A 1 96 ? -28.637 -6.125 2.720 1.00 52.25 96 LEU A C 1
ATOM 784 O O . LEU A 1 96 ? -28.131 -5.758 3.787 1.00 52.25 96 LEU A O 1
ATOM 788 N N . ASN A 1 97 ? -29.860 -6.666 2.676 1.00 50.28 97 ASN A N 1
ATOM 789 C CA . ASN A 1 97 ? -30.668 -6.920 3.872 1.00 50.28 97 ASN A CA 1
ATOM 790 C C . ASN A 1 97 ? -30.175 -8.117 4.699 1.00 50.28 97 ASN A C 1
ATOM 792 O O . ASN A 1 97 ? -30.568 -8.266 5.863 1.00 50.28 97 ASN A O 1
ATOM 796 N N . GLU A 1 98 ? -29.269 -8.935 4.165 1.00 56.06 98 GLU A N 1
ATOM 797 C CA . GLU A 1 98 ? -28.580 -9.931 4.970 1.00 56.06 98 GLU A CA 1
ATOM 798 C C . GLU A 1 98 ? -27.612 -9.234 5.941 1.00 56.06 98 GLU A C 1
ATOM 800 O O . GLU A 1 98 ? -26.640 -8.590 5.546 1.00 56.06 98 GLU A O 1
ATOM 805 N N . MET A 1 99 ? -27.861 -9.366 7.253 1.00 51.19 99 MET A N 1
ATOM 806 C CA . MET A 1 99 ? -27.079 -8.749 8.347 1.00 51.19 99 MET A CA 1
ATOM 807 C C . MET A 1 99 ? -25.550 -8.937 8.250 1.00 51.19 99 MET A C 1
ATOM 809 O O . MET A 1 99 ? -24.800 -8.227 8.927 1.00 51.19 99 MET A O 1
ATOM 813 N N . TRP A 1 100 ? -25.107 -9.896 7.446 1.00 54.56 100 TRP A N 1
ATOM 814 C CA . TRP A 1 100 ? -23.734 -10.340 7.247 1.00 54.56 100 TRP A CA 1
ATOM 815 C C . TRP A 1 100 ? -22.943 -9.471 6.256 1.00 54.56 100 TRP A C 1
ATOM 817 O O . TRP A 1 100 ? -21.724 -9.368 6.391 1.00 54.56 100 TRP A O 1
ATOM 827 N N . LEU A 1 101 ? -23.622 -8.774 5.335 1.00 59.59 101 LEU A N 1
ATOM 828 C CA . LEU A 1 101 ? -23.008 -7.870 4.349 1.00 59.59 101 LEU A CA 1
ATOM 829 C C . LEU A 1 101 ? -22.916 -6.416 4.828 1.00 59.59 101 LEU A C 1
ATOM 831 O O . LEU A 1 101 ? -22.527 -5.528 4.071 1.00 59.59 101 LEU A O 1
ATOM 835 N N . ARG A 1 102 ? -23.262 -6.146 6.094 1.00 65.62 102 ARG A N 1
ATOM 836 C CA . ARG A 1 102 ? -23.226 -4.781 6.619 1.00 65.62 102 ARG A CA 1
ATOM 837 C C . ARG A 1 102 ? -21.798 -4.214 6.588 1.00 65.62 102 ARG A C 1
ATOM 839 O O . ARG A 1 102 ? -20.886 -4.884 7.089 1.00 65.62 102 ARG A O 1
ATOM 846 N N . PRO A 1 103 ? -21.639 -2.970 6.098 1.00 72.00 103 PRO A N 1
ATOM 847 C CA . PRO A 1 103 ? -20.461 -2.141 6.294 1.00 72.00 103 PRO A CA 1
ATOM 848 C C . PRO A 1 103 ? -19.834 -2.260 7.680 1.00 72.00 103 PRO A C 1
ATOM 850 O O . PRO A 1 103 ? -20.514 -2.057 8.690 1.00 72.00 103 PRO A O 1
ATOM 853 N N . ASN A 1 104 ? -18.537 -2.552 7.739 1.00 81.56 104 ASN A N 1
ATOM 854 C CA . ASN A 1 104 ? -17.761 -2.507 8.969 1.00 81.56 104 ASN A CA 1
ATOM 855 C C . ASN A 1 104 ? -16.429 -1.790 8.731 1.00 81.56 104 ASN A C 1
ATOM 857 O O . ASN A 1 104 ? -15.632 -2.187 7.884 1.00 81.56 104 ASN A O 1
ATOM 861 N N . VAL A 1 105 ? -16.164 -0.750 9.519 1.00 88.00 105 VAL A N 1
ATOM 862 C CA . VAL A 1 105 ? -14.884 -0.037 9.496 1.00 88.00 105 VAL A CA 1
ATOM 863 C C . VAL A 1 105 ? -14.082 -0.424 10.723 1.00 88.00 105 VAL A C 1
ATOM 865 O O . VAL A 1 105 ? -14.485 -0.157 11.857 1.00 88.00 105 VAL A O 1
ATOM 868 N N . ARG A 1 106 ? -12.922 -1.037 10.494 1.00 88.31 106 ARG A N 1
ATOM 869 C CA . ARG A 1 106 ? -12.048 -1.550 11.544 1.00 88.31 106 ARG A CA 1
ATOM 870 C C . ARG A 1 106 ? -10.834 -0.645 11.738 1.00 88.31 106 ARG A C 1
ATOM 872 O O . ARG A 1 106 ? -9.999 -0.575 10.837 1.00 88.31 106 ARG A O 1
ATOM 879 N N . PRO A 1 107 ? -10.703 0.018 12.898 1.00 91.81 107 PRO A N 1
ATOM 880 C CA . PRO A 1 107 ? -9.472 0.693 13.265 1.00 91.81 107 PRO A CA 1
ATOM 881 C C . PRO A 1 107 ? -8.378 -0.316 13.642 1.00 91.81 107 PRO A C 1
ATOM 883 O O . PRO A 1 107 ? -8.611 -1.279 14.383 1.00 91.81 107 PRO A O 1
ATOM 886 N N . VAL A 1 108 ? -7.171 -0.071 13.148 1.00 91.44 108 VAL A N 1
ATOM 887 C CA . VAL A 1 108 ? -5.994 -0.9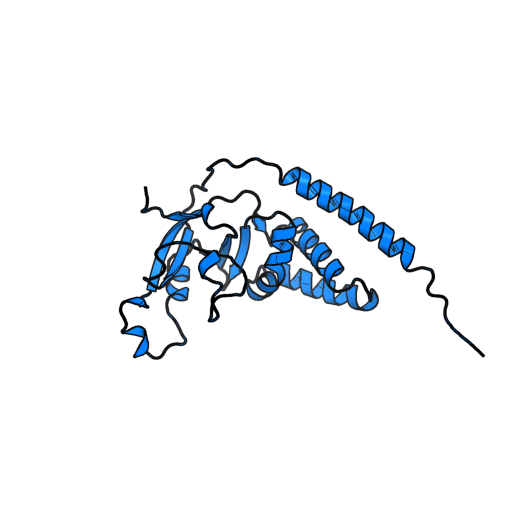21 13.331 1.00 91.44 108 VAL A CA 1
ATOM 888 C C . VAL A 1 108 ? -4.739 -0.085 13.552 1.00 91.44 108 VAL A C 1
ATOM 890 O O . VAL A 1 108 ? -4.682 1.093 13.201 1.00 91.44 108 VAL A O 1
ATOM 893 N N . LYS A 1 109 ? -3.711 -0.726 14.097 1.00 92.50 109 LYS A N 1
ATOM 894 C CA . LYS A 1 109 ? -2.320 -0.294 13.993 1.00 92.50 109 LYS A CA 1
ATOM 895 C C . LYS A 1 109 ? -1.613 -1.180 12.982 1.00 92.50 109 LYS A C 1
ATOM 897 O O . LYS A 1 109 ? -1.889 -2.377 12.911 1.00 92.50 109 LYS A O 1
ATOM 902 N N . LEU A 1 110 ? -0.685 -0.589 12.242 1.00 92.25 110 LEU A N 1
ATOM 903 C CA . LEU A 1 110 ? 0.100 -1.277 11.222 1.00 92.25 110 LEU A CA 1
ATOM 904 C C . LEU A 1 110 ? 1.568 -1.323 11.641 1.00 92.25 110 LEU A C 1
ATOM 906 O O . LEU A 1 110 ? 2.068 -0.352 12.205 1.00 92.25 110 LEU A O 1
ATOM 910 N N . SER A 1 111 ? 2.269 -2.414 11.358 1.00 91.38 111 SER A N 1
ATOM 911 C CA . SER A 1 111 ? 3.721 -2.517 11.501 1.00 91.38 111 SER A CA 1
ATOM 912 C C . SER A 1 111 ? 4.345 -2.759 10.135 1.00 91.38 111 SER A C 1
ATOM 914 O O . SER A 1 111 ? 4.187 -3.817 9.550 1.00 91.38 111 SER A O 1
ATOM 916 N N . TYR A 1 112 ? 5.064 -1.776 9.611 1.00 90.31 112 TYR A N 1
ATOM 917 C CA . TYR A 1 112 ? 5.821 -1.903 8.369 1.00 90.31 112 TYR A CA 1
ATOM 918 C C . TYR A 1 112 ? 7.150 -1.177 8.524 1.00 90.31 112 TYR A C 1
ATOM 920 O O . TYR A 1 112 ? 7.266 -0.216 9.296 1.00 90.31 112 TYR A O 1
ATOM 928 N N . LYS A 1 113 ? 8.158 -1.651 7.800 1.00 86.75 113 LYS A N 1
ATOM 929 C CA . LYS A 1 113 ? 9.538 -1.172 7.891 1.00 86.75 113 LYS A CA 1
ATOM 930 C C . LYS A 1 113 ? 10.027 -0.569 6.591 1.00 86.75 113 LYS A C 1
ATOM 932 O O . LYS A 1 113 ? 10.776 0.404 6.621 1.00 86.75 113 LYS A O 1
ATOM 937 N N . ASN A 1 114 ? 9.616 -1.140 5.465 1.00 90.38 114 ASN A N 1
ATOM 938 C CA . ASN A 1 114 ? 10.088 -0.765 4.147 1.00 90.38 114 ASN A CA 1
ATOM 939 C C . ASN A 1 114 ? 8.899 -0.664 3.193 1.00 90.38 114 ASN A C 1
ATOM 941 O O . ASN A 1 114 ? 8.703 -1.505 2.317 1.00 90.38 114 ASN A O 1
ATOM 945 N N . ALA A 1 115 ? 8.096 0.383 3.371 1.00 93.56 115 ALA A N 1
ATOM 946 C CA . ALA A 1 115 ? 7.021 0.674 2.439 1.00 93.56 115 ALA A CA 1
ATOM 947 C C . ALA A 1 115 ? 7.600 1.210 1.124 1.00 93.56 115 ALA A C 1
ATOM 949 O O . ALA A 1 115 ? 8.365 2.183 1.116 1.00 93.56 115 ALA A O 1
ATOM 950 N N . TRP A 1 116 ? 7.196 0.610 0.006 1.00 94.88 116 TRP A N 1
ATOM 951 C CA . TRP A 1 116 ? 7.354 1.235 -1.297 1.00 94.88 116 TRP A CA 1
ATOM 952 C C . TRP A 1 116 ? 6.539 2.529 -1.310 1.00 94.88 116 TRP A C 1
ATOM 954 O O . TRP A 1 116 ? 5.433 2.583 -0.781 1.00 94.88 116 TRP A O 1
ATOM 964 N N . ASP A 1 117 ? 7.090 3.586 -1.890 1.00 94.44 117 ASP A N 1
ATOM 965 C CA . ASP A 1 117 ? 6.551 4.938 -1.763 1.00 94.44 117 ASP A CA 1
ATOM 966 C C . ASP A 1 117 ? 6.646 5.608 -3.119 1.00 94.44 117 ASP A C 1
ATOM 968 O O . ASP A 1 117 ? 7.738 5.917 -3.597 1.00 94.44 117 ASP A O 1
ATOM 972 N N . PHE A 1 118 ? 5.491 5.822 -3.739 1.00 93.19 118 PHE A N 1
ATOM 973 C CA . PHE A 1 118 ? 5.416 6.424 -5.058 1.00 93.19 118 PHE A CA 1
ATOM 974 C C . PHE A 1 118 ? 6.001 7.838 -5.093 1.00 93.19 118 PHE A C 1
ATOM 976 O O . PHE A 1 118 ? 6.388 8.289 -6.163 1.00 93.19 118 PHE A O 1
ATOM 983 N N . LYS A 1 119 ? 6.110 8.549 -3.963 1.00 92.69 119 LYS A N 1
ATOM 984 C CA . LYS A 1 119 ? 6.709 9.890 -3.916 1.00 92.69 119 LYS A CA 1
ATOM 985 C C . LYS A 1 119 ? 8.227 9.851 -4.035 1.00 92.69 119 LYS A C 1
ATOM 987 O O . LYS A 1 119 ? 8.814 10.828 -4.498 1.00 92.69 119 LYS A O 1
ATOM 992 N N . LYS A 1 120 ? 8.859 8.726 -3.693 1.00 92.25 120 LYS A N 1
ATOM 993 C CA . LYS A 1 120 ? 10.312 8.532 -3.750 1.00 92.25 120 LYS A CA 1
ATOM 994 C C . LYS A 1 120 ? 10.757 8.115 -5.156 1.00 92.25 120 LYS A C 1
ATOM 996 O O . LYS A 1 120 ? 10.432 7.002 -5.582 1.00 92.25 120 LYS A O 1
ATOM 1001 N N . PRO A 1 121 ? 11.495 8.965 -5.900 1.00 87.81 121 PRO A N 1
ATOM 1002 C CA . PRO A 1 121 ? 11.961 8.626 -7.246 1.00 87.81 121 PRO A CA 1
ATOM 1003 C C . PRO A 1 121 ? 12.762 7.323 -7.294 1.00 87.81 121 PRO A C 1
ATOM 1005 O O . PRO A 1 121 ? 12.594 6.536 -8.219 1.00 87.81 121 PRO A O 1
ATOM 1008 N N . GLU A 1 122 ? 13.561 7.047 -6.263 1.00 86.75 122 GLU A N 1
ATOM 1009 C CA . GLU A 1 122 ? 14.352 5.825 -6.145 1.00 86.75 122 GLU A CA 1
ATOM 1010 C C . GLU A 1 122 ? 13.485 4.558 -6.054 1.00 86.75 122 GLU A C 1
ATOM 1012 O O . GLU A 1 122 ? 13.823 3.534 -6.643 1.00 86.75 122 GLU A O 1
ATOM 1017 N N . HIS A 1 123 ? 12.333 4.617 -5.380 1.00 91.69 123 HIS A N 1
ATOM 1018 C CA . HIS A 1 123 ? 11.405 3.486 -5.285 1.00 91.69 123 HIS A CA 1
ATOM 1019 C C . HIS A 1 123 ? 10.725 3.226 -6.632 1.00 91.69 123 HIS A C 1
ATOM 1021 O O . HIS A 1 123 ? 10.599 2.072 -7.058 1.00 91.69 123 HIS A O 1
ATOM 1027 N N . ARG A 1 124 ? 10.315 4.295 -7.326 1.00 89.19 124 ARG A N 1
ATOM 1028 C CA . ARG A 1 124 ? 9.736 4.192 -8.671 1.00 89.19 124 ARG A CA 1
ATOM 1029 C C . ARG A 1 124 ? 10.741 3.625 -9.664 1.00 89.19 124 ARG A C 1
ATOM 1031 O O . ARG A 1 124 ? 10.389 2.715 -10.405 1.00 89.19 124 ARG A O 1
ATOM 1038 N N . GLN A 1 125 ? 11.983 4.104 -9.626 1.00 84.31 125 GLN A N 1
ATOM 1039 C CA . GLN A 1 125 ? 13.056 3.637 -10.496 1.00 84.31 125 GLN A CA 1
ATOM 1040 C C . GLN A 1 125 ? 13.357 2.142 -10.295 1.00 84.31 125 GLN A C 1
ATOM 1042 O O . GLN A 1 125 ? 13.415 1.404 -11.275 1.00 84.31 125 GLN A O 1
ATOM 1047 N N . LEU A 1 126 ? 13.468 1.672 -9.046 1.00 86.06 126 LEU A N 1
ATOM 1048 C CA . LEU A 1 126 ? 13.687 0.248 -8.751 1.00 86.06 126 LEU A CA 1
ATOM 1049 C C . LEU A 1 126 ? 12.567 -0.641 -9.304 1.00 86.06 126 LEU A C 1
ATOM 1051 O O . LEU A 1 126 ? 12.829 -1.673 -9.927 1.00 86.06 126 LEU A O 1
ATOM 1055 N N . LEU A 1 127 ? 11.311 -0.238 -9.086 1.00 87.00 127 LEU A N 1
ATOM 1056 C CA . LEU A 1 127 ? 10.153 -0.965 -9.605 1.00 87.00 127 LEU A CA 1
ATOM 1057 C C . LEU A 1 127 ? 10.160 -0.999 -11.130 1.00 87.00 127 LEU A C 1
ATOM 1059 O O . LEU A 1 127 ? 9.954 -2.041 -11.748 1.00 87.00 127 LEU A O 1
ATOM 1063 N N . PHE A 1 128 ? 10.421 0.151 -11.726 1.00 82.50 128 PHE A N 1
ATOM 1064 C CA . PHE A 1 128 ? 10.507 0.323 -13.157 1.00 82.50 128 PHE A CA 1
ATOM 1065 C C . PHE A 1 128 ? 11.565 -0.598 -13.790 1.00 82.50 128 PHE A C 1
ATOM 1067 O O . PHE A 1 128 ? 11.247 -1.337 -14.721 1.00 82.50 128 PHE A O 1
ATOM 1074 N N . GLU A 1 129 ? 12.783 -0.633 -13.248 1.00 78.38 129 GLU A N 1
ATOM 1075 C CA . GLU A 1 129 ? 13.855 -1.517 -13.719 1.00 78.38 129 GLU A CA 1
ATOM 1076 C C . GLU A 1 129 ? 13.440 -2.992 -13.642 1.00 78.38 129 GLU A C 1
ATOM 1078 O O . GLU A 1 129 ? 13.578 -3.731 -14.619 1.00 78.38 129 GLU A O 1
ATOM 1083 N N . LYS A 1 130 ? 12.844 -3.410 -12.520 1.00 83.19 130 LYS A N 1
ATOM 1084 C CA . LYS A 1 130 ? 12.334 -4.775 -12.329 1.00 83.19 130 LYS A CA 1
ATOM 1085 C C . LYS A 1 130 ? 11.265 -5.145 -13.369 1.00 83.19 130 LYS A C 1
ATOM 1087 O O . LYS A 1 130 ? 11.325 -6.233 -13.945 1.00 83.19 130 LYS A O 1
ATOM 1092 N N . VAL A 1 131 ? 10.312 -4.249 -13.635 1.00 80.94 131 VAL A N 1
ATOM 1093 C CA . VAL A 1 131 ? 9.234 -4.468 -14.616 1.00 80.94 131 VAL A CA 1
ATOM 1094 C C . VAL A 1 131 ? 9.794 -4.572 -16.032 1.00 80.94 131 VAL A C 1
ATOM 1096 O O . VAL A 1 131 ? 9.424 -5.493 -16.763 1.00 80.94 131 VAL A O 1
ATOM 1099 N N . LEU A 1 132 ? 10.698 -3.672 -16.421 1.00 74.12 132 LEU A N 1
ATOM 1100 C CA . LEU A 1 132 ? 11.292 -3.678 -17.756 1.00 74.12 132 LEU A CA 1
ATOM 1101 C C . LEU A 1 132 ? 11.977 -4.994 -18.086 1.00 74.12 132 LEU A C 1
ATOM 1103 O O . LEU A 1 132 ? 11.747 -5.552 -19.155 1.00 74.12 132 LEU A O 1
ATOM 1107 N N . LEU A 1 133 ? 12.781 -5.507 -17.160 1.00 69.94 133 LEU A N 1
ATOM 1108 C CA . LEU A 1 133 ? 13.503 -6.762 -17.359 1.00 69.94 133 LEU A CA 1
ATOM 1109 C C . LEU A 1 133 ? 12.559 -7.938 -17.551 1.00 69.94 133 LEU A C 1
ATOM 1111 O O . LEU A 1 133 ? 12.863 -8.850 -18.309 1.00 69.94 133 LEU A O 1
ATOM 1115 N N . SER A 1 134 ? 11.409 -7.913 -16.876 1.00 75.12 134 SER A N 1
ATOM 1116 C CA . SER A 1 134 ? 10.421 -8.980 -17.005 1.00 75.12 134 SER A CA 1
ATOM 1117 C C . SER A 1 134 ? 9.664 -8.951 -18.337 1.00 75.12 134 SER A C 1
ATOM 1119 O O . SER A 1 134 ? 9.237 -10.002 -18.806 1.00 75.12 134 SER A O 1
ATOM 1121 N N . LYS A 1 135 ? 9.484 -7.768 -18.948 1.00 70.06 135 LYS A N 1
ATOM 1122 C CA . LYS A 1 135 ? 8.594 -7.574 -20.109 1.00 70.06 135 LYS A CA 1
ATOM 1123 C C . LYS A 1 135 ? 9.318 -7.341 -21.432 1.00 70.06 135 LYS A C 1
ATOM 1125 O O . LYS A 1 135 ? 8.843 -7.798 -22.464 1.00 70.06 135 LYS A O 1
ATOM 1130 N N . PHE A 1 136 ? 10.451 -6.646 -21.409 1.00 64.44 136 PHE A N 1
ATOM 1131 C CA . PHE A 1 136 ? 11.119 -6.117 -22.603 1.00 64.44 136 PHE A CA 1
ATOM 1132 C C . PHE A 1 136 ? 12.523 -6.689 -22.810 1.00 64.44 136 PHE A C 1
ATOM 1134 O O . PHE A 1 136 ? 13.317 -6.132 -23.561 1.00 64.44 136 PHE A O 1
ATOM 1141 N N . TRP A 1 137 ? 12.832 -7.834 -22.194 1.00 56.78 137 TRP A N 1
ATOM 1142 C CA . TRP A 1 137 ? 14.115 -8.524 -22.376 1.00 56.78 137 TRP A CA 1
ATOM 1143 C C . TRP A 1 137 ? 14.459 -8.806 -23.853 1.00 56.78 137 TRP A C 1
ATOM 1145 O O . TRP A 1 137 ? 15.632 -8.914 -24.201 1.00 56.78 137 TRP A O 1
ATOM 1155 N N . ASN A 1 138 ? 13.446 -8.900 -24.723 1.00 59.41 138 ASN A N 1
ATOM 1156 C CA . ASN A 1 138 ? 13.598 -9.357 -26.104 1.00 59.41 138 ASN A CA 1
ATOM 1157 C C . ASN A 1 138 ? 13.514 -8.255 -27.180 1.00 59.41 138 ASN A C 1
ATOM 1159 O O . ASN A 1 138 ? 13.930 -8.524 -28.305 1.00 59.41 138 ASN A O 1
ATOM 1163 N N . ASP A 1 139 ? 13.026 -7.044 -26.871 1.00 60.94 139 ASP A N 1
ATOM 1164 C CA . ASP A 1 139 ? 12.969 -5.934 -27.841 1.00 60.94 139 ASP A CA 1
ATOM 1165 C C . ASP A 1 139 ? 13.248 -4.562 -27.185 1.00 60.94 139 ASP A C 1
ATOM 1167 O O . ASP A 1 139 ? 12.374 -3.980 -26.537 1.00 60.94 139 ASP A O 1
ATOM 1171 N N . PRO A 1 140 ? 14.476 -4.031 -27.329 1.00 59.12 140 PRO A N 1
ATOM 1172 C CA . PRO A 1 140 ? 14.877 -2.746 -26.760 1.00 59.12 140 PRO A CA 1
ATOM 1173 C C . PRO A 1 140 ? 14.248 -1.507 -27.419 1.00 59.12 140 PRO A C 1
ATOM 1175 O O . PRO A 1 140 ? 14.399 -0.413 -26.872 1.00 59.12 140 PRO A O 1
ATOM 1178 N N . GLN A 1 141 ? 13.604 -1.618 -28.591 1.00 64.94 141 GLN A N 1
ATOM 1179 C CA . GLN A 1 141 ? 13.133 -0.435 -29.331 1.00 64.94 141 GLN A CA 1
ATOM 1180 C C . GLN A 1 141 ? 11.852 0.176 -28.748 1.00 64.94 141 GLN A C 1
ATOM 1182 O O . GLN A 1 141 ? 11.725 1.400 -28.727 1.00 64.94 141 GLN A O 1
ATOM 1187 N N . ASP A 1 142 ? 10.967 -0.641 -28.175 1.00 62.34 142 ASP A N 1
ATOM 1188 C CA . ASP A 1 142 ? 9.725 -0.185 -27.523 1.00 62.34 142 ASP A CA 1
ATOM 1189 C C . ASP A 1 142 ? 9.950 0.364 -26.105 1.00 62.34 142 ASP A C 1
ATOM 1191 O O . ASP A 1 142 ? 9.042 0.895 -25.456 1.00 62.34 142 ASP A O 1
ATOM 1195 N N . MET A 1 143 ? 11.182 0.242 -25.609 1.00 62.41 143 MET A N 1
ATOM 1196 C CA . MET A 1 143 ? 11.550 0.567 -24.241 1.00 62.41 143 MET A CA 1
ATOM 1197 C C . MET A 1 143 ? 11.262 2.048 -23.924 1.00 62.41 143 MET A C 1
ATOM 1199 O O . MET A 1 143 ? 10.454 2.298 -23.036 1.00 62.41 143 MET A O 1
ATOM 1203 N N . PRO A 1 144 ? 11.790 3.064 -24.637 1.00 65.88 144 PRO A N 1
ATOM 1204 C CA . PRO A 1 144 ? 11.775 4.451 -24.148 1.00 65.88 144 PRO A CA 1
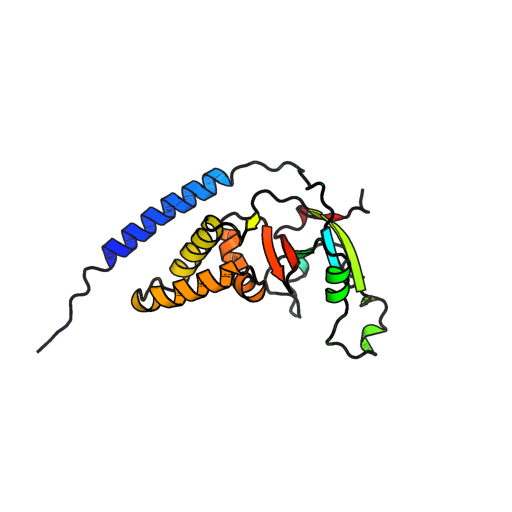ATOM 1205 C C . PRO A 1 144 ? 10.378 5.056 -23.916 1.00 65.88 144 PRO A C 1
ATOM 1207 O O . PRO A 1 144 ? 10.195 5.859 -22.997 1.00 65.88 144 PRO A O 1
ATOM 1210 N N . GLU A 1 145 ? 9.377 4.676 -24.714 1.00 67.44 145 GLU A N 1
ATOM 1211 C CA . GLU A 1 145 ? 8.016 5.207 -24.579 1.00 67.44 145 GLU A CA 1
ATOM 1212 C C . GLU A 1 145 ? 7.214 4.489 -23.488 1.00 67.44 145 GLU A C 1
ATOM 1214 O O . GLU A 1 145 ? 6.637 5.154 -22.620 1.00 67.44 145 GLU A O 1
ATOM 1219 N N . ALA A 1 146 ? 7.246 3.150 -23.455 1.00 66.00 146 ALA A N 1
ATOM 1220 C CA . ALA A 1 146 ? 6.628 2.366 -22.384 1.00 66.00 146 ALA A CA 1
ATOM 1221 C C . ALA A 1 146 ? 7.212 2.740 -21.011 1.00 66.00 146 ALA A C 1
ATOM 1223 O O . ALA A 1 146 ? 6.493 2.819 -20.008 1.00 66.00 146 ALA A O 1
ATOM 1224 N N . VAL A 1 147 ? 8.510 3.050 -20.992 1.00 65.50 147 VAL A N 1
ATOM 1225 C CA . VAL A 1 147 ? 9.254 3.564 -19.842 1.00 65.50 147 VAL A CA 1
ATOM 1226 C C . VAL A 1 147 ? 8.684 4.879 -19.338 1.00 65.50 147 VAL A C 1
ATOM 1228 O O . VAL A 1 147 ? 8.309 4.991 -18.169 1.00 65.50 147 VAL A O 1
ATOM 1231 N N . ARG A 1 148 ? 8.596 5.871 -20.226 1.00 70.12 148 ARG A N 1
ATOM 1232 C CA . ARG A 1 148 ? 8.120 7.208 -19.876 1.00 70.12 148 ARG A CA 1
ATOM 1233 C C . ARG A 1 148 ? 6.688 7.154 -19.355 1.00 70.12 148 ARG A C 1
ATOM 1235 O O . ARG A 1 148 ? 6.399 7.747 -18.320 1.00 70.12 148 ARG A O 1
ATOM 1242 N N . MET A 1 149 ? 5.818 6.403 -20.031 1.00 70.69 149 MET A N 1
ATOM 1243 C CA . MET A 1 149 ? 4.416 6.265 -19.638 1.00 70.69 149 MET A CA 1
ATOM 1244 C C . MET A 1 149 ? 4.270 5.578 -18.279 1.00 70.69 149 MET A C 1
ATOM 1246 O O . MET A 1 149 ? 3.525 6.066 -17.434 1.00 70.69 149 MET A O 1
ATOM 1250 N N . THR A 1 150 ? 5.021 4.501 -18.027 1.00 72.44 150 THR A N 1
ATOM 1251 C CA . THR A 1 150 ? 4.965 3.785 -16.743 1.00 72.44 150 THR A CA 1
ATOM 1252 C C . THR A 1 150 ? 5.456 4.663 -15.594 1.00 72.44 150 THR A C 1
ATOM 1254 O O . THR A 1 150 ? 4.794 4.729 -14.561 1.00 72.44 150 THR A O 1
ATOM 1257 N N . ASN A 1 151 ? 6.571 5.385 -15.762 1.00 75.31 151 ASN A N 1
ATOM 1258 C CA . ASN A 1 151 ? 7.063 6.273 -14.707 1.00 75.31 151 ASN A CA 1
ATOM 1259 C C . ASN A 1 151 ? 6.085 7.428 -14.431 1.00 75.31 151 ASN A C 1
ATOM 1261 O O . ASN A 1 151 ? 5.771 7.684 -13.272 1.00 75.31 151 ASN A O 1
ATOM 1265 N N . MET A 1 152 ? 5.531 8.059 -15.474 1.00 77.75 152 MET A N 1
ATOM 1266 C CA . MET A 1 152 ? 4.499 9.095 -15.312 1.00 77.75 152 MET A CA 1
ATOM 1267 C C . MET A 1 152 ? 3.259 8.562 -14.580 1.00 77.75 152 MET A C 1
ATOM 1269 O O . MET A 1 152 ? 2.708 9.233 -13.715 1.00 77.75 152 MET A O 1
ATOM 1273 N N . MET A 1 153 ? 2.822 7.339 -14.888 1.00 81.31 153 MET A N 1
ATOM 1274 C CA . MET A 1 153 ? 1.675 6.713 -14.224 1.00 81.31 153 MET A CA 1
ATOM 1275 C C . MET A 1 153 ? 1.948 6.407 -12.745 1.00 81.31 153 MET A C 1
ATOM 1277 O O . MET A 1 153 ? 1.084 6.649 -11.898 1.00 81.31 153 MET A O 1
ATOM 1281 N N . LEU A 1 154 ? 3.149 5.916 -12.424 1.00 84.81 154 LEU A N 1
ATOM 1282 C CA . LEU A 1 154 ? 3.564 5.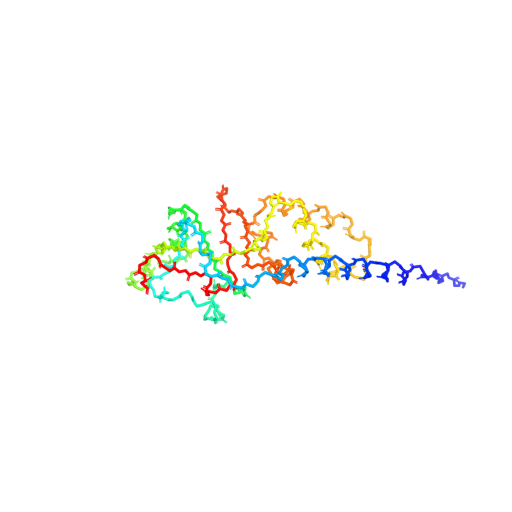625 -11.050 1.00 84.81 154 LEU A CA 1
ATOM 1283 C C . LEU A 1 154 ? 3.776 6.898 -10.218 1.00 84.81 154 LEU A C 1
ATOM 1285 O O . LEU A 1 154 ? 3.539 6.866 -9.015 1.00 84.81 154 LEU A O 1
ATOM 1289 N N . GLU A 1 155 ? 4.170 8.020 -10.825 1.00 87.81 155 GLU A N 1
ATOM 1290 C CA . GLU A 1 155 ? 4.353 9.312 -10.138 1.00 87.81 155 GLU A CA 1
ATOM 1291 C C . GLU A 1 155 ? 3.083 9.848 -9.479 1.00 87.81 155 GLU A C 1
ATOM 1293 O O . GLU A 1 155 ? 3.156 10.514 -8.448 1.00 87.81 155 GLU A O 1
ATOM 1298 N N . HIS A 1 156 ? 1.915 9.524 -10.029 1.00 87.56 156 HIS A N 1
ATOM 1299 C CA . HIS A 1 156 ? 0.642 9.899 -9.420 1.00 87.56 156 HIS A CA 1
ATOM 1300 C C . HIS A 1 156 ? 0.263 9.011 -8.231 1.00 87.56 156 HIS A C 1
ATOM 1302 O O . HIS A 1 156 ? -0.638 9.361 -7.470 1.00 87.56 156 HIS A O 1
ATOM 1308 N N . GLY A 1 157 ? 0.922 7.861 -8.074 1.00 89.81 157 GLY A N 1
ATOM 1309 C CA . GLY A 1 157 ? 0.637 6.911 -7.008 1.00 89.81 157 GLY A CA 1
ATOM 1310 C C . GLY A 1 157 ? -0.714 6.213 -7.134 1.00 89.81 157 GLY A C 1
ATOM 1311 O O . GLY A 1 157 ? -1.131 5.574 -6.181 1.00 89.81 157 GLY A O 1
ATOM 1312 N N . SER A 1 158 ? -1.417 6.335 -8.263 1.00 90.44 158 SER A N 1
ATOM 1313 C CA . SER A 1 158 ? -2.774 5.798 -8.393 1.00 90.44 158 SER A CA 1
ATOM 1314 C C . SER A 1 158 ? -2.786 4.275 -8.265 1.00 90.44 158 SER A C 1
ATOM 1316 O O . SER A 1 158 ? -2.025 3.586 -8.954 1.00 90.44 158 SER A O 1
ATOM 1318 N N . TRP A 1 159 ? -3.705 3.760 -7.442 1.00 87.06 159 TRP A N 1
ATOM 1319 C CA . TRP A 1 159 ? -3.900 2.325 -7.224 1.00 87.06 159 TRP A CA 1
ATOM 1320 C C . TRP A 1 159 ? -3.925 1.523 -8.529 1.00 87.06 159 TRP A C 1
ATOM 1322 O O . TRP A 1 159 ? -3.180 0.557 -8.679 1.00 87.06 159 TRP A O 1
ATOM 1332 N N . ARG A 1 160 ? -4.711 1.983 -9.511 1.00 85.62 160 ARG A N 1
ATOM 1333 C CA . ARG A 1 160 ? -4.896 1.335 -10.821 1.00 85.62 160 ARG A CA 1
ATOM 1334 C C . ARG A 1 160 ? -3.582 1.018 -11.542 1.00 85.62 160 ARG A C 1
ATOM 1336 O O . ARG A 1 160 ? -3.516 0.047 -12.293 1.00 85.62 160 ARG A O 1
ATOM 1343 N N . TRP A 1 161 ? -2.552 1.841 -11.355 1.00 87.25 161 TRP A N 1
ATOM 1344 C CA . TRP A 1 161 ? -1.255 1.657 -12.009 1.00 87.25 161 TRP A CA 1
ATOM 1345 C C . TRP A 1 161 ? -0.277 0.828 -11.180 1.00 87.25 161 TRP A C 1
ATOM 1347 O O . TRP A 1 161 ? 0.593 0.168 -11.752 1.00 87.25 161 TRP A O 1
ATOM 1357 N N . ILE A 1 162 ? -0.428 0.836 -9.855 1.00 89.12 162 ILE A N 1
ATOM 1358 C CA . ILE A 1 162 ? 0.443 0.098 -8.936 1.00 89.12 162 ILE A CA 1
ATOM 1359 C C . ILE A 1 162 ? -0.037 -1.349 -8.770 1.00 89.12 162 ILE A C 1
ATOM 1361 O O . ILE A 1 162 ? 0.796 -2.247 -8.693 1.00 89.12 162 ILE A O 1
ATOM 1365 N N . GLU A 1 163 ? -1.350 -1.602 -8.784 1.00 87.44 163 GLU A N 1
ATOM 1366 C CA . GLU A 1 163 ? -1.941 -2.933 -8.579 1.00 87.44 163 GLU A CA 1
ATOM 1367 C C . GLU A 1 163 ? -1.332 -4.045 -9.436 1.00 87.44 163 GLU A C 1
ATOM 1369 O O . GLU A 1 163 ? -0.927 -5.074 -8.882 1.00 87.44 163 GLU A O 1
ATOM 1374 N N . PRO A 1 164 ? -1.132 -3.855 -10.752 1.00 85.69 164 PRO A N 1
ATOM 1375 C CA . PRO A 1 164 ? -0.512 -4.885 -11.578 1.00 85.69 164 PRO A CA 1
ATOM 1376 C C . PRO A 1 164 ? 0.960 -5.169 -11.226 1.00 85.69 164 PRO A C 1
ATOM 1378 O O . PRO A 1 164 ? 1.542 -6.106 -11.769 1.00 85.69 164 PRO A O 1
ATOM 1381 N N . GLN A 1 165 ? 1.580 -4.364 -10.354 1.00 86.88 165 GLN A N 1
ATOM 1382 C CA . GLN A 1 165 ? 3.004 -4.419 -10.025 1.00 86.88 165 GLN A CA 1
ATOM 1383 C C . GLN A 1 165 ? 3.311 -5.015 -8.644 1.00 86.88 165 GLN A C 1
ATOM 1385 O O . GLN A 1 165 ? 4.484 -5.117 -8.289 1.00 86.88 165 GLN A O 1
ATOM 1390 N N . PHE A 1 166 ? 2.317 -5.431 -7.852 1.00 88.44 166 PHE A N 1
ATOM 1391 C CA . PHE A 1 166 ? 2.558 -5.854 -6.461 1.00 88.44 166 PHE A CA 1
ATOM 1392 C C . PHE A 1 166 ? 3.562 -6.979 -6.304 1.00 88.44 166 PHE A C 1
ATOM 1394 O O . PHE A 1 166 ? 4.383 -6.921 -5.396 1.00 88.44 166 PHE A O 1
ATOM 1401 N N . ASN A 1 167 ? 3.552 -7.963 -7.200 1.00 85.69 167 ASN A N 1
ATOM 1402 C CA . ASN A 1 167 ? 4.526 -9.050 -7.138 1.00 85.69 167 ASN A CA 1
ATOM 1403 C C . ASN A 1 167 ? 5.955 -8.532 -7.359 1.00 85.69 167 ASN A C 1
ATOM 1405 O O . ASN A 1 167 ? 6.865 -8.934 -6.645 1.00 85.69 167 ASN A O 1
ATOM 1409 N N . PHE A 1 168 ? 6.149 -7.572 -8.269 1.00 88.38 168 PHE A N 1
ATOM 1410 C CA . PHE A 1 168 ? 7.454 -6.937 -8.464 1.00 88.38 168 PHE A CA 1
ATOM 1411 C C . PHE A 1 168 ? 7.870 -6.093 -7.258 1.00 88.38 168 PHE A C 1
ATOM 1413 O O . PHE A 1 168 ? 9.043 -6.088 -6.901 1.00 88.38 168 PHE A O 1
ATOM 1420 N N . ILE A 1 169 ? 6.924 -5.407 -6.613 1.00 90.56 169 ILE A N 1
ATOM 1421 C CA . ILE A 1 169 ? 7.197 -4.630 -5.399 1.00 90.56 169 ILE A CA 1
ATOM 1422 C C . ILE A 1 169 ? 7.581 -5.558 -4.232 1.00 90.56 169 ILE A C 1
ATOM 1424 O O . ILE A 1 169 ? 8.573 -5.293 -3.555 1.00 90.56 169 ILE A O 1
ATOM 1428 N N . LYS A 1 170 ? 6.868 -6.678 -4.041 1.00 87.75 170 LYS A N 1
ATOM 1429 C CA . LYS A 1 170 ? 7.213 -7.721 -3.055 1.00 87.75 170 LYS A CA 1
ATOM 1430 C C . LYS A 1 170 ? 8.609 -8.297 -3.310 1.00 87.75 170 LYS A C 1
ATOM 1432 O O . LYS A 1 170 ? 9.422 -8.375 -2.394 1.00 87.75 170 LYS A O 1
ATOM 1437 N N . ASP A 1 171 ? 8.920 -8.622 -4.564 1.00 87.81 171 ASP A N 1
ATOM 1438 C CA . ASP A 1 171 ? 10.237 -9.117 -4.996 1.00 87.81 171 ASP A CA 1
ATOM 1439 C C . ASP A 1 171 ? 11.392 -8.139 -4.715 1.00 87.81 171 ASP A C 1
ATOM 1441 O O . ASP A 1 171 ? 12.559 -8.540 -4.661 1.00 87.81 171 ASP A O 1
ATOM 1445 N N . LEU A 1 172 ? 11.078 -6.848 -4.585 1.00 87.56 172 LEU A N 1
ATOM 1446 C CA . LEU A 1 172 ? 12.019 -5.787 -4.233 1.00 87.56 172 LEU A CA 1
ATOM 1447 C C . LEU A 1 172 ? 12.135 -5.574 -2.715 1.00 87.56 172 LEU A C 1
ATOM 1449 O O . LEU A 1 172 ? 12.760 -4.605 -2.288 1.00 87.56 172 LEU A O 1
ATOM 1453 N N . TRP A 1 173 ? 11.616 -6.507 -1.909 1.00 88.94 173 TRP A N 1
ATOM 1454 C CA . TRP A 1 173 ? 11.737 -6.528 -0.445 1.00 88.94 173 TRP A CA 1
ATOM 1455 C C . TRP A 1 173 ? 11.017 -5.371 0.254 1.00 88.94 173 TRP A C 1
ATOM 1457 O O . TRP A 1 173 ? 11.387 -4.981 1.365 1.00 88.94 173 TRP A O 1
ATOM 1467 N N . PHE A 1 174 ? 9.999 -4.805 -0.393 1.00 91.75 174 PHE A N 1
ATOM 1468 C CA . PHE A 1 174 ? 9.067 -3.896 0.262 1.00 91.75 174 PHE A CA 1
ATOM 1469 C C . PHE A 1 174 ? 7.968 -4.706 0.956 1.00 91.75 174 PHE A C 1
ATOM 1471 O O . PHE A 1 174 ? 7.452 -5.670 0.391 1.00 91.75 174 PHE A O 1
ATOM 1478 N N . ASP A 1 175 ? 7.619 -4.318 2.181 1.00 91.12 175 ASP A N 1
ATOM 1479 C CA . ASP A 1 175 ? 6.620 -4.998 3.020 1.00 91.12 175 ASP A CA 1
ATOM 1480 C C . ASP A 1 175 ? 5.256 -4.286 3.028 1.00 91.12 175 ASP A C 1
ATOM 1482 O O . ASP A 1 175 ? 4.262 -4.820 3.516 1.00 91.12 175 ASP A O 1
ATOM 1486 N N . ALA A 1 176 ? 5.199 -3.093 2.441 1.00 94.00 176 ALA A N 1
ATOM 1487 C CA . ALA A 1 176 ? 3.990 -2.308 2.268 1.00 94.00 176 ALA A CA 1
ATOM 1488 C C . ALA A 1 176 ? 4.085 -1.419 1.020 1.00 94.00 176 ALA A C 1
ATOM 1490 O O . ALA A 1 176 ? 5.153 -1.267 0.422 1.00 94.00 176 ALA A O 1
ATOM 1491 N N . ILE A 1 177 ? 2.973 -0.795 0.640 1.00 95.31 177 ILE A N 1
ATOM 1492 C CA . ILE A 1 177 ? 2.885 0.148 -0.481 1.00 95.31 177 ILE A CA 1
ATOM 1493 C C . ILE A 1 177 ? 2.112 1.375 -0.033 1.00 95.31 177 ILE A C 1
ATOM 1495 O O . ILE A 1 177 ? 0.953 1.249 0.340 1.00 95.31 177 ILE A O 1
ATOM 1499 N N . LEU A 1 178 ? 2.704 2.558 -0.153 1.00 95.44 178 LEU A N 1
ATOM 1500 C CA . LEU A 1 178 ? 1.985 3.826 -0.107 1.00 95.44 178 LEU A CA 1
ATOM 1501 C C . LEU A 1 178 ? 1.463 4.168 -1.503 1.00 95.44 178 LEU A C 1
ATOM 1503 O O . LEU A 1 178 ? 2.203 4.094 -2.487 1.00 95.44 178 LEU A O 1
ATOM 1507 N N . PHE A 1 179 ? 0.194 4.551 -1.586 1.00 94.88 179 PHE A N 1
ATOM 1508 C CA . PHE A 1 179 ? -0.478 4.872 -2.844 1.00 94.88 179 PHE A CA 1
ATOM 1509 C C . PHE A 1 179 ? -1.544 5.951 -2.649 1.00 94.88 179 PHE A C 1
ATOM 1511 O O . PHE A 1 179 ? -1.867 6.339 -1.525 1.00 94.88 179 PHE A O 1
ATOM 1518 N N . THR A 1 180 ? -2.102 6.430 -3.756 1.00 93.31 180 THR A N 1
ATOM 1519 C CA . THR A 1 180 ? -3.237 7.344 -3.787 1.00 93.31 180 THR A CA 1
ATOM 1520 C C . THR A 1 180 ? -4.454 6.681 -4.412 1.00 93.31 180 THR A C 1
ATOM 1522 O O . THR A 1 180 ? -4.365 5.954 -5.401 1.00 93.31 180 THR A O 1
ATOM 1525 N N . GLU A 1 181 ? -5.616 6.952 -3.832 1.00 89.00 181 GLU A N 1
ATOM 1526 C CA . GLU A 1 181 ? -6.907 6.586 -4.405 1.00 89.00 181 GLU A CA 1
ATOM 1527 C C . GLU A 1 181 ? -7.908 7.684 -4.055 1.00 89.00 181 GLU A C 1
ATOM 1529 O O . GLU A 1 181 ? -7.952 8.136 -2.912 1.00 89.00 181 GLU A O 1
ATOM 1534 N N . GLN A 1 182 ? -8.634 8.190 -5.058 1.00 87.56 182 GLN A N 1
ATOM 1535 C CA . GLN A 1 182 ? -9.515 9.363 -4.932 1.00 87.56 182 GLN A CA 1
ATOM 1536 C C . GLN A 1 182 ? -8.879 10.534 -4.151 1.00 87.56 182 GLN A C 1
ATOM 1538 O O . GLN A 1 182 ? -9.505 11.143 -3.284 1.00 87.56 182 GLN A O 1
ATOM 1543 N N . TRP A 1 183 ? -7.616 10.852 -4.456 1.00 88.62 183 TRP A N 1
ATOM 1544 C CA . TRP A 1 183 ? -6.846 11.939 -3.823 1.00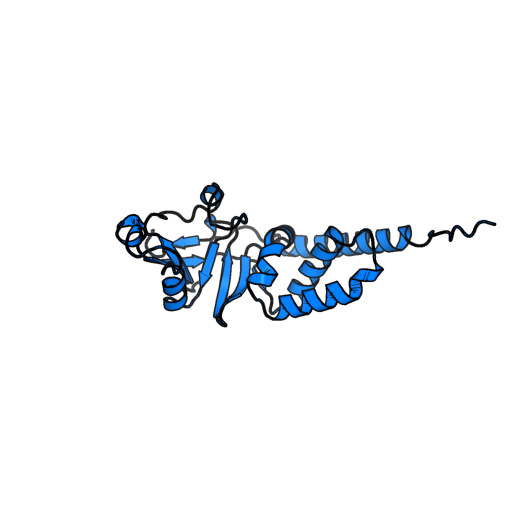 88.62 183 TRP A CA 1
ATOM 1545 C C . TRP A 1 183 ? -6.504 11.733 -2.338 1.00 88.62 183 TRP A C 1
ATOM 1547 O O . TRP A 1 183 ? -5.985 12.649 -1.699 1.00 88.62 183 TRP A O 1
ATOM 1557 N N . LYS A 1 184 ? -6.760 10.547 -1.781 1.00 90.69 184 LYS A N 1
ATOM 1558 C CA . LYS A 1 184 ? -6.384 10.169 -0.415 1.00 90.69 184 LYS A CA 1
ATOM 1559 C C . LYS A 1 184 ? -5.142 9.297 -0.436 1.00 90.69 184 LYS A C 1
ATOM 1561 O O . LYS A 1 184 ? -5.002 8.446 -1.309 1.00 90.69 184 LYS A O 1
ATOM 1566 N N . GLU A 1 185 ? -4.254 9.511 0.529 1.00 92.06 185 GLU A N 1
ATOM 1567 C CA . GLU A 1 185 ? -3.094 8.646 0.733 1.00 92.06 185 GLU A CA 1
ATOM 1568 C C . GLU A 1 185 ? -3.483 7.430 1.558 1.00 92.06 185 GLU A C 1
ATOM 1570 O O . GLU A 1 185 ? -4.081 7.545 2.631 1.00 92.06 185 GLU A O 1
ATOM 1575 N N . ASN A 1 186 ? -3.113 6.269 1.046 1.00 95.19 186 ASN A N 1
ATOM 1576 C CA . ASN A 1 186 ? -3.485 4.975 1.576 1.00 95.19 186 ASN A CA 1
ATOM 1577 C C . ASN A 1 186 ? -2.249 4.077 1.638 1.00 95.19 186 ASN A C 1
ATOM 1579 O O . ASN A 1 186 ? -1.203 4.383 1.056 1.00 95.19 186 ASN A O 1
ATOM 1583 N N . ILE A 1 187 ? -2.381 2.962 2.347 1.00 95.62 187 ILE A N 1
ATOM 1584 C CA . ILE A 1 187 ? -1.336 1.953 2.456 1.00 95.62 187 ILE A CA 1
ATOM 1585 C C . ILE A 1 187 ? -1.902 0.562 2.192 1.00 95.62 187 ILE A C 1
ATOM 1587 O O . ILE A 1 187 ? -2.999 0.232 2.644 1.00 95.62 187 ILE A O 1
ATOM 1591 N N . ALA A 1 188 ? -1.158 -0.249 1.448 1.00 93.31 188 ALA A N 1
ATOM 1592 C CA . ALA A 1 188 ? -1.421 -1.670 1.298 1.00 93.31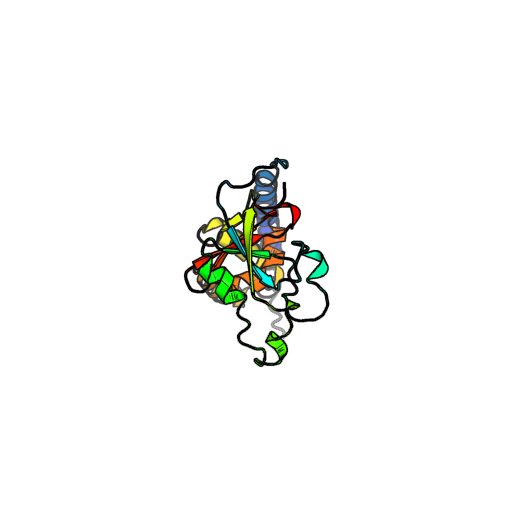 188 ALA A CA 1
ATOM 1593 C C . ALA A 1 188 ? -0.359 -2.476 2.046 1.00 93.31 188 ALA A C 1
ATOM 1595 O O . ALA A 1 188 ? 0.830 -2.173 1.952 1.00 93.31 188 ALA A O 1
ATOM 1596 N N . ILE A 1 189 ? -0.798 -3.490 2.785 1.00 92.06 189 ILE A N 1
ATOM 1597 C CA . ILE A 1 189 ? 0.033 -4.373 3.605 1.00 92.06 189 ILE A CA 1
ATOM 1598 C C . ILE A 1 189 ? 0.015 -5.774 3.006 1.00 92.06 189 ILE A C 1
ATOM 1600 O O . ILE A 1 189 ? -1.029 -6.242 2.550 1.00 92.06 189 ILE A O 1
ATOM 1604 N N . PHE A 1 190 ? 1.168 -6.435 2.992 1.00 88.38 190 PHE A N 1
ATOM 1605 C CA . PHE A 1 190 ? 1.339 -7.731 2.340 1.00 88.38 190 PHE A CA 1
ATOM 1606 C C . PHE A 1 190 ? 1.224 -8.941 3.266 1.00 88.38 190 PHE A C 1
ATOM 1608 O O . PHE A 1 190 ? 0.914 -10.026 2.772 1.00 88.38 190 PHE A O 1
ATOM 1615 N N . ASP A 1 191 ? 1.485 -8.762 4.557 1.00 87.38 191 ASP A N 1
ATOM 1616 C CA . ASP A 1 191 ? 1.464 -9.806 5.579 1.00 87.38 191 ASP A CA 1
ATOM 1617 C C . ASP A 1 191 ? 0.475 -9.403 6.678 1.00 87.38 191 ASP A C 1
ATOM 1619 O O . ASP A 1 191 ? 0.511 -8.283 7.187 1.00 87.38 191 ASP A O 1
ATOM 1623 N N . ASP A 1 192 ? -0.450 -10.288 7.030 1.00 85.69 192 ASP A N 1
ATOM 1624 C CA . ASP A 1 192 ? -1.485 -9.961 8.003 1.00 85.69 192 ASP A CA 1
ATOM 1625 C C . ASP A 1 192 ? -0.979 -9.851 9.445 1.00 85.69 192 ASP A C 1
ATOM 1627 O O . ASP A 1 192 ? -1.561 -9.107 10.240 1.00 85.69 192 ASP A O 1
ATOM 1631 N N . SER A 1 193 ? 0.159 -10.471 9.766 1.00 86.81 193 SER A N 1
ATOM 1632 C CA . SER A 1 193 ? 0.836 -10.310 11.057 1.00 86.81 193 SER A CA 1
ATOM 1633 C C . SER A 1 193 ? 1.269 -8.862 11.328 1.00 86.81 193 SER A C 1
ATOM 1635 O O . SER A 1 193 ? 1.459 -8.465 12.480 1.00 86.81 193 SER A O 1
ATOM 1637 N N . GLN A 1 194 ? 1.354 -8.036 10.280 1.00 89.06 194 GLN A N 1
ATOM 1638 C CA . GLN A 1 194 ? 1.640 -6.605 10.358 1.00 89.06 194 GLN A CA 1
ATOM 1639 C C . GLN A 1 194 ? 0.432 -5.768 10.801 1.00 89.06 194 GLN A C 1
ATOM 1641 O O . GLN A 1 194 ? 0.540 -4.543 10.893 1.00 89.06 194 GLN A O 1
ATOM 1646 N N . ILE A 1 195 ? -0.726 -6.378 11.061 1.00 89.25 195 ILE A N 1
ATOM 1647 C CA . ILE A 1 195 ? -1.969 -5.678 11.381 1.00 89.25 195 ILE A CA 1
ATOM 1648 C C . ILE A 1 195 ? -2.444 -6.089 12.770 1.00 89.25 195 ILE A C 1
ATOM 1650 O O . ILE A 1 195 ? -2.700 -7.257 13.047 1.00 89.25 195 ILE A O 1
ATOM 1654 N N . LYS A 1 196 ? -2.650 -5.103 13.644 1.00 87.88 196 LYS A N 1
ATOM 1655 C CA . LYS A 1 196 ? -3.250 -5.317 14.963 1.00 87.88 196 LYS A CA 1
ATOM 1656 C C . LYS A 1 196 ? -4.516 -4.488 15.096 1.00 87.88 196 LYS A C 1
ATOM 1658 O O . LYS A 1 196 ? -4.467 -3.262 14.997 1.00 87.88 196 LYS A O 1
ATOM 1663 N N . SER A 1 197 ? -5.658 -5.128 15.358 1.00 85.00 197 SER A N 1
ATOM 1664 C CA . SER A 1 197 ? -6.865 -4.378 15.722 1.00 85.00 197 SER A CA 1
ATOM 1665 C C . SER A 1 197 ? -6.655 -3.671 17.060 1.00 85.00 197 SER A C 1
ATOM 1667 O O . SER A 1 197 ? -6.055 -4.224 17.982 1.00 85.00 197 SER A O 1
ATOM 1669 N N . ILE A 1 198 ? -7.168 -2.445 17.183 1.00 84.88 198 ILE A N 1
ATOM 1670 C CA . ILE A 1 198 ? -7.080 -1.690 18.441 1.00 84.88 198 ILE A CA 1
ATOM 1671 C C . ILE A 1 198 ? -8.012 -2.231 19.538 1.00 84.88 198 ILE A C 1
ATOM 1673 O O . ILE A 1 198 ? -7.914 -1.789 20.679 1.00 84.88 198 ILE A O 1
ATOM 1677 N N . PHE A 1 199 ? -8.925 -3.147 19.196 1.00 78.06 199 PHE A N 1
ATOM 1678 C CA . PHE A 1 199 ? -9.904 -3.723 20.125 1.00 78.06 199 PHE A CA 1
ATOM 1679 C C . PHE A 1 199 ? -9.521 -5.116 20.634 1.00 78.06 199 PHE A C 1
ATOM 1681 O O . PHE A 1 199 ? -10.118 -5.602 21.592 1.00 78.06 199 PHE A O 1
ATOM 1688 N N . SER A 1 200 ? -8.536 -5.760 20.010 1.00 62.22 200 SER A N 1
ATOM 1689 C CA . SER A 1 200 ? -7.976 -7.037 20.453 1.00 62.22 200 SER A CA 1
ATOM 1690 C C . SER A 1 200 ? -6.731 -6.786 21.307 1.00 62.22 200 SER A C 1
ATOM 1692 O O . SER A 1 200 ? -5.767 -6.186 20.819 1.00 62.22 200 SER A O 1
ATOM 1694 N N . ASN A 1 201 ? -6.769 -7.238 22.565 1.00 43.91 201 ASN A N 1
ATOM 1695 C CA . ASN A 1 201 ? -5.612 -7.249 23.469 1.00 43.91 201 ASN A CA 1
ATOM 1696 C C . ASN A 1 201 ? -4.551 -8.234 22.975 1.00 43.91 201 ASN A C 1
ATOM 1698 O O . ASN A 1 201 ? -4.903 -9.426 22.849 1.00 43.91 201 ASN A O 1
#